Protein AF-A0A0U5CP67-F1 (afdb_monomer_lite)

Sequence (212 aa):
MTPGTTAIVFIRLSATKVTGATSSPLIYPVSGGPGGSGIDAVLSQGVDPTQIGQGQHNIVGFGPHGISRSGPVVDSWPDYPEVRAQFEQMYYPEISNAFSTLTGTQFAATEPFGKACPPTVGGSNGTAAYVRTPAVARDMLSYLQTEQAATGHYDTKLWYYRWSYGTVLGATFTRLFPGYVGRMVLDGVVDGEDYYSLGWKSNLYDADKAIN

Structure (mmCIF, N/CA/C/O backbone):
data_AF-A0A0U5CP67-F1
#
_entry.id   AF-A0A0U5CP67-F1
#
loop_
_atom_site.group_PDB
_atom_site.id
_atom_site.type_symbol
_atom_site.label_atom_id
_atom_site.label_alt_id
_atom_site.label_comp_id
_atom_site.label_asym_id
_atom_site.label_entity_id
_atom_site.label_seq_id
_atom_site.pdbx_PDB_ins_code
_atom_site.Cartn_x
_atom_site.Cartn_y
_atom_site.Cartn_z
_atom_site.occupancy
_atom_site.B_iso_or_equiv
_atom_site.auth_seq_id
_atom_site.auth_comp_id
_atom_site.auth_asym_id
_atom_site.auth_atom_id
_atom_site.pdbx_PDB_model_num
ATOM 1 N N . MET A 1 1 ? 22.128 -11.317 2.364 1.00 53.75 1 MET A N 1
ATOM 2 C CA . MET A 1 1 ? 21.558 -10.039 2.842 1.00 53.75 1 MET A CA 1
ATOM 3 C C . MET A 1 1 ? 20.946 -10.287 4.207 1.00 53.75 1 MET A C 1
ATOM 5 O O . MET A 1 1 ? 20.111 -11.177 4.313 1.00 53.75 1 MET A O 1
ATOM 9 N N . THR A 1 2 ? 21.371 -9.566 5.240 1.00 51.31 2 THR A N 1
ATOM 10 C CA . THR A 1 2 ? 20.780 -9.684 6.584 1.00 51.31 2 THR A CA 1
ATOM 11 C C . THR A 1 2 ? 19.545 -8.779 6.658 1.00 51.31 2 THR A C 1
ATOM 13 O O . THR A 1 2 ? 19.632 -7.642 6.191 1.00 51.31 2 THR A O 1
ATOM 16 N N . PRO A 1 3 ? 18.395 -9.242 7.180 1.00 63.97 3 PRO A N 1
ATOM 17 C CA . PRO A 1 3 ? 17.225 -8.386 7.363 1.00 63.97 3 PRO A CA 1
ATOM 18 C C . PRO A 1 3 ? 17.558 -7.196 8.276 1.00 63.97 3 PRO A C 1
ATOM 20 O O . PRO A 1 3 ? 18.131 -7.386 9.348 1.00 63.97 3 PRO A O 1
ATOM 23 N N . GLY A 1 4 ? 17.223 -5.982 7.838 1.00 77.06 4 GLY A N 1
ATOM 24 C CA . GLY A 1 4 ? 17.289 -4.761 8.647 1.00 77.06 4 GLY A CA 1
ATOM 25 C C . GLY A 1 4 ? 15.905 -4.341 9.147 1.00 77.06 4 GLY A C 1
ATOM 26 O O . GLY A 1 4 ? 14.903 -4.978 8.824 1.00 77.06 4 GLY A O 1
ATOM 27 N N . THR A 1 5 ? 15.839 -3.256 9.914 1.00 84.50 5 THR A N 1
ATOM 28 C CA . THR A 1 5 ? 14.577 -2.627 10.331 1.00 84.50 5 THR A CA 1
ATOM 29 C C . THR A 1 5 ? 14.287 -1.390 9.488 1.00 84.50 5 THR A C 1
ATOM 31 O O . THR A 1 5 ? 15.197 -0.741 8.970 1.00 84.50 5 THR A O 1
ATOM 34 N N . THR A 1 6 ? 13.007 -1.054 9.335 1.00 87.75 6 THR A N 1
ATOM 35 C CA . THR A 1 6 ? 12.585 0.188 8.689 1.00 87.75 6 THR A CA 1
ATOM 36 C C . THR A 1 6 ? 11.324 0.739 9.346 1.00 87.75 6 THR A C 1
ATOM 38 O O . THR A 1 6 ? 10.584 -0.007 9.985 1.00 87.75 6 THR A O 1
ATOM 41 N N . ALA A 1 7 ? 11.108 2.048 9.229 1.00 91.94 7 ALA A N 1
ATOM 42 C CA . ALA A 1 7 ? 9.958 2.730 9.809 1.00 91.94 7 ALA A CA 1
ATOM 43 C C . ALA A 1 7 ? 8.884 2.957 8.746 1.00 91.94 7 ALA A C 1
ATOM 45 O O . ALA A 1 7 ? 9.179 3.527 7.694 1.00 91.94 7 ALA A O 1
ATOM 46 N N . ILE A 1 8 ? 7.649 2.553 9.051 1.00 93.75 8 ILE A N 1
ATOM 47 C CA . ILE A 1 8 ? 6.483 2.725 8.179 1.00 93.75 8 ILE A CA 1
ATOM 48 C C . ILE A 1 8 ? 5.548 3.757 8.776 1.00 93.75 8 ILE A C 1
ATOM 50 O O . ILE A 1 8 ? 5.171 3.679 9.945 1.00 93.75 8 ILE A O 1
ATOM 54 N N . VAL A 1 9 ? 5.200 4.747 7.960 1.00 94.25 9 VAL A N 1
ATOM 55 C CA . VAL A 1 9 ? 4.435 5.910 8.387 1.00 94.25 9 VAL A CA 1
ATOM 56 C C . VAL A 1 9 ? 2.970 5.729 8.018 1.00 94.25 9 VAL A C 1
ATOM 58 O O . VAL A 1 9 ? 2.617 5.510 6.856 1.00 94.25 9 VAL A O 1
ATOM 61 N N . PHE A 1 10 ? 2.123 5.881 9.031 1.00 93.38 10 PHE A N 1
ATOM 62 C CA . PHE A 1 10 ? 0.671 5.901 8.930 1.00 93.38 10 PHE A CA 1
ATOM 63 C C . PHE A 1 10 ? 0.158 7.292 9.310 1.00 93.38 10 PHE A C 1
ATOM 65 O O . PHE A 1 10 ? 0.720 7.960 10.179 1.00 93.38 10 PHE A O 1
ATOM 72 N N . ILE A 1 11 ? -0.931 7.715 8.680 1.00 91.56 11 ILE A N 1
ATOM 73 C CA . ILE A 1 11 ? -1.731 8.869 9.078 1.00 91.56 11 ILE A CA 1
ATOM 74 C C . ILE A 1 11 ? -3.153 8.401 9.367 1.00 91.56 11 ILE A C 1
ATOM 76 O O . ILE A 1 11 ? -3.692 7.544 8.665 1.00 91.56 11 ILE A O 1
ATOM 80 N N . ARG A 1 12 ? -3.763 8.984 10.397 1.00 90.81 12 ARG A N 1
ATOM 81 C CA . ARG A 1 12 ? -5.142 8.704 10.784 1.00 90.81 12 ARG A CA 1
ATOM 82 C C . ARG A 1 12 ? -5.962 9.982 10.747 1.00 90.81 12 ARG A C 1
ATOM 84 O O . ARG A 1 12 ? -5.643 10.943 11.443 1.00 90.81 12 ARG A O 1
ATOM 91 N N . LEU A 1 13 ? -7.048 9.943 9.992 1.00 88.88 13 LEU A N 1
ATOM 92 C CA . LEU A 1 13 ? -8.132 10.907 10.056 1.00 88.88 13 LEU A CA 1
ATOM 93 C C . LEU A 1 13 ? -9.246 10.313 10.922 1.00 88.88 13 LEU A C 1
ATOM 95 O O . LEU A 1 13 ? -9.795 9.255 10.613 1.00 88.88 13 LEU A O 1
ATOM 99 N N . SER A 1 14 ? -9.531 10.965 12.046 1.00 88.31 14 SER A N 1
ATOM 100 C CA . SER A 1 14 ? -10.487 10.451 13.027 1.00 88.31 14 SER A CA 1
ATOM 101 C C . SER A 1 14 ? -11.921 10.448 12.495 1.00 88.31 14 SER A C 1
ATOM 103 O O . SER A 1 14 ? -12.327 11.349 11.759 1.00 88.31 14 SER A O 1
ATOM 105 N N . ALA A 1 15 ? -12.699 9.458 12.930 1.00 88.69 15 ALA A N 1
ATOM 106 C CA . ALA A 1 15 ? -14.140 9.399 12.710 1.00 88.69 15 ALA A CA 1
ATOM 107 C C . ALA A 1 15 ? -14.838 10.679 13.213 1.00 88.69 15 ALA A C 1
ATOM 109 O O . ALA A 1 15 ? -14.513 11.188 14.287 1.00 88.69 15 ALA A O 1
ATOM 110 N N . THR A 1 16 ? -15.846 11.165 12.482 1.00 88.19 16 THR A N 1
ATOM 111 C CA . THR A 1 16 ? -16.702 12.277 12.942 1.00 88.19 16 THR A CA 1
ATOM 112 C C . THR A 1 16 ? -17.851 11.802 13.835 1.00 88.19 16 THR A C 1
ATOM 114 O O . THR A 1 16 ? -18.459 12.603 14.544 1.00 88.19 16 THR A O 1
ATOM 117 N N . LYS A 1 17 ? -18.149 10.497 13.830 1.00 85.62 17 LYS A N 1
ATOM 118 C CA . LYS A 1 17 ? -19.162 9.834 14.656 1.00 85.62 17 LYS A CA 1
ATOM 119 C C . LYS A 1 17 ? -18.544 8.621 15.343 1.00 85.62 17 LYS A C 1
ATOM 121 O O . LYS A 1 17 ? -18.252 7.619 14.696 1.00 85.62 17 LYS A O 1
ATOM 126 N N . VAL A 1 18 ? -18.380 8.690 16.661 1.00 84.00 18 VAL A N 1
ATOM 127 C CA . VAL A 1 18 ? -17.854 7.563 17.441 1.00 84.00 18 VAL A CA 1
ATOM 128 C C . VAL A 1 18 ? -18.942 6.502 17.602 1.00 84.00 18 VAL A C 1
ATOM 130 O O . VAL A 1 18 ? -20.013 6.770 18.144 1.00 84.00 18 VAL A O 1
ATOM 133 N N . THR A 1 19 ? -18.670 5.293 17.122 1.00 79.94 19 THR A N 1
ATOM 134 C CA . THR A 1 19 ? -19.553 4.122 17.219 1.00 79.94 19 THR A CA 1
ATOM 135 C C . THR A 1 19 ? -18.729 2.881 17.569 1.00 79.94 19 THR A C 1
ATOM 137 O O . THR A 1 19 ? -17.499 2.927 17.577 1.00 79.94 19 THR A O 1
ATOM 140 N N . GLY A 1 20 ? -19.378 1.731 17.784 1.00 73.31 20 GLY A N 1
ATOM 141 C CA . GLY A 1 20 ? -18.659 0.456 17.914 1.00 73.31 20 GLY A CA 1
ATOM 142 C C . GLY A 1 20 ? -17.789 0.115 16.694 1.00 73.31 20 GLY A C 1
ATOM 143 O O . GLY A 1 20 ? -16.828 -0.630 16.821 1.00 73.31 20 GLY A O 1
ATOM 144 N N . ALA A 1 21 ? -18.072 0.696 15.523 1.00 70.25 21 ALA A N 1
ATOM 145 C CA . ALA A 1 21 ? -17.299 0.476 14.306 1.00 70.25 21 ALA A CA 1
ATOM 146 C C . ALA A 1 21 ? -16.024 1.338 14.206 1.00 70.25 21 ALA A C 1
ATOM 148 O O . ALA A 1 21 ? -15.215 1.137 13.300 1.00 70.25 21 ALA A O 1
ATOM 149 N N . THR A 1 22 ? -15.825 2.277 15.137 1.00 78.25 22 THR A N 1
ATOM 150 C CA . THR A 1 22 ? -14.632 3.134 15.216 1.00 78.25 22 THR A CA 1
ATOM 151 C C . THR A 1 22 ? -13.396 2.370 15.714 1.00 78.25 22 THR A C 1
ATOM 153 O O . THR A 1 22 ? -12.275 2.819 15.480 1.00 78.25 22 THR A O 1
ATOM 156 N N . SER A 1 23 ? -13.579 1.206 16.353 1.00 74.75 23 SER A N 1
ATOM 157 C CA . SER A 1 23 ? -12.484 0.345 16.834 1.00 74.75 23 SER A CA 1
ATOM 158 C C . SER A 1 23 ? -11.688 -0.318 15.707 1.00 74.75 23 SER A C 1
ATOM 160 O O . SER A 1 23 ? -10.514 -0.635 15.888 1.00 74.75 23 SER A O 1
ATOM 162 N N . SER A 1 24 ? -12.310 -0.525 14.540 1.00 78.44 24 SER A N 1
ATOM 163 C CA . SER A 1 24 ? -11.655 -1.114 13.373 1.00 78.44 24 SER A CA 1
ATOM 164 C C . SER A 1 24 ? -11.152 -0.025 12.423 1.00 78.44 24 SER A C 1
ATOM 166 O O . SER A 1 24 ? -11.961 0.781 11.952 1.00 78.44 24 SER A O 1
ATOM 168 N N . PRO A 1 25 ? -9.844 0.021 12.107 1.00 80.31 25 PRO A N 1
ATOM 169 C CA . PRO A 1 25 ? -9.322 1.008 11.180 1.00 80.31 25 PRO A CA 1
ATOM 170 C C . PRO A 1 25 ? -9.773 0.686 9.756 1.00 80.31 25 PRO A C 1
ATOM 172 O O . PRO A 1 25 ? -9.631 -0.447 9.280 1.00 80.31 25 PRO A O 1
ATOM 175 N N . LEU A 1 26 ? -10.280 1.706 9.065 1.00 84.81 26 LEU A N 1
ATOM 176 C CA . LEU A 1 26 ? -10.550 1.647 7.639 1.00 84.81 26 LEU A CA 1
ATOM 177 C C . LEU A 1 26 ? -9.316 2.140 6.889 1.00 84.81 26 LEU A C 1
ATOM 179 O O . LEU A 1 26 ? -9.054 3.340 6.833 1.00 84.81 26 LEU A O 1
ATOM 183 N N . ILE A 1 27 ? -8.567 1.217 6.288 1.00 80.50 27 ILE A N 1
ATOM 184 C CA . I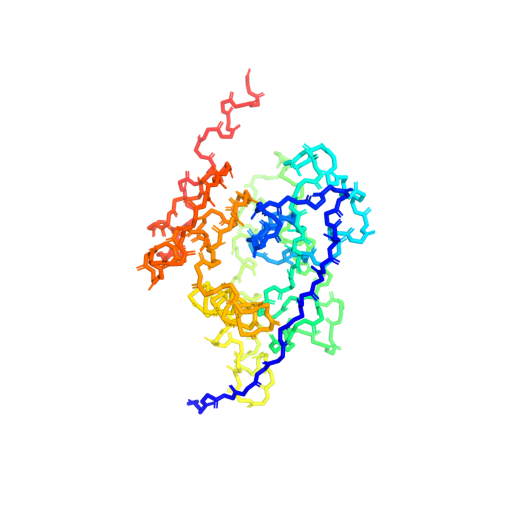LE A 1 27 ? -7.475 1.585 5.388 1.00 80.50 27 ILE A CA 1
ATOM 185 C C . ILE A 1 27 ? -8.073 2.068 4.067 1.00 80.50 27 ILE A C 1
ATOM 187 O O . ILE A 1 27 ? -8.569 1.280 3.257 1.00 80.50 27 ILE A O 1
ATOM 191 N N . TYR A 1 28 ? -8.014 3.383 3.892 1.00 77.00 28 TYR A N 1
ATOM 192 C CA . TYR A 1 28 ? -8.565 4.177 2.801 1.00 77.00 28 TYR A CA 1
ATOM 193 C C . TYR A 1 28 ? -7.977 5.598 2.931 1.00 77.00 28 TYR A C 1
ATOM 195 O O . TYR A 1 28 ? -7.729 6.019 4.058 1.00 77.00 28 TYR A O 1
ATOM 203 N N . PRO A 1 29 ? -7.781 6.388 1.866 1.00 61.69 29 PRO A N 1
ATOM 204 C CA . PRO A 1 29 ? -7.631 6.046 0.456 1.00 61.69 29 PRO A CA 1
ATOM 205 C C . PRO A 1 29 ? -6.149 6.010 0.054 1.00 61.69 29 PRO A C 1
ATOM 207 O O . PRO A 1 29 ? -5.293 6.544 0.757 1.00 61.69 29 PRO A O 1
ATOM 210 N N . VAL A 1 30 ? -5.840 5.459 -1.127 1.00 64.75 30 VAL A N 1
ATOM 211 C CA . VAL A 1 30 ? -4.801 6.082 -1.960 1.00 64.75 30 VAL A CA 1
ATOM 212 C C . VAL A 1 30 ? -4.814 5.653 -3.415 1.00 64.75 30 VAL A C 1
ATOM 214 O O . VAL A 1 30 ? -5.173 4.512 -3.708 1.00 64.75 30 VAL A O 1
ATOM 217 N N . SER A 1 31 ? -4.332 6.576 -4.259 1.00 57.91 31 SER A N 1
ATOM 218 C CA . SER A 1 31 ? -3.894 6.417 -5.642 1.00 57.91 31 SER A CA 1
ATOM 219 C C . SER A 1 31 ? -3.303 5.038 -5.917 1.00 57.91 31 SER A C 1
ATOM 221 O O . SER A 1 31 ? -2.474 4.513 -5.173 1.00 57.91 31 SER A O 1
ATOM 223 N N . GLY A 1 32 ? -3.754 4.445 -7.019 1.00 62.53 32 GLY A N 1
ATOM 224 C CA . GLY A 1 32 ? -3.176 3.225 -7.564 1.00 62.53 32 GLY A CA 1
ATOM 225 C C . GLY A 1 32 ? -1.664 3.349 -7.794 1.00 62.53 32 GLY A C 1
ATOM 226 O O . GLY A 1 32 ? -1.025 4.363 -7.517 1.00 62.53 32 GLY A O 1
ATOM 227 N N . GLY A 1 33 ? -1.066 2.268 -8.267 1.00 75.75 33 GLY A N 1
ATOM 228 C CA . GLY A 1 33 ? 0.380 2.109 -8.281 1.00 75.75 33 GLY A CA 1
ATOM 229 C C . GLY A 1 33 ? 0.757 0.672 -8.634 1.00 75.75 33 GLY A C 1
ATOM 230 O O . GLY A 1 33 ? 0.028 0.058 -9.411 1.00 75.75 33 GLY A O 1
ATOM 231 N N . PRO A 1 34 ? 1.828 0.086 -8.062 1.00 81.94 34 PRO A N 1
ATOM 232 C CA . PRO A 1 34 ? 2.551 0.487 -6.845 1.00 81.94 34 PRO A CA 1
ATOM 233 C C . PRO A 1 34 ? 3.227 1.862 -6.954 1.00 81.94 34 PRO A C 1
ATOM 235 O O . PRO A 1 34 ? 3.512 2.320 -8.051 1.00 81.94 34 PRO A O 1
ATOM 238 N N . GLY A 1 35 ? 3.432 2.543 -5.819 1.00 85.12 35 GLY A N 1
ATOM 239 C CA . GLY A 1 35 ? 4.047 3.883 -5.786 1.00 85.12 35 GLY A CA 1
ATOM 240 C C . GLY A 1 35 ? 3.212 4.984 -5.122 1.00 85.12 35 GLY A C 1
ATOM 241 O O . GLY A 1 35 ? 3.759 5.997 -4.701 1.00 85.12 35 GLY A O 1
ATOM 242 N N . GLY A 1 36 ? 1.895 4.787 -4.995 1.00 86.56 36 GLY A N 1
ATOM 243 C CA . GLY A 1 36 ? 0.981 5.767 -4.399 1.00 86.56 36 GLY A CA 1
ATOM 244 C C . GLY A 1 36 ? 1.128 5.919 -2.876 1.00 86.56 36 GLY A C 1
ATOM 245 O O . GLY A 1 36 ? 1.275 4.935 -2.147 1.00 86.56 36 GLY A O 1
ATOM 246 N N . SER A 1 37 ? 1.050 7.161 -2.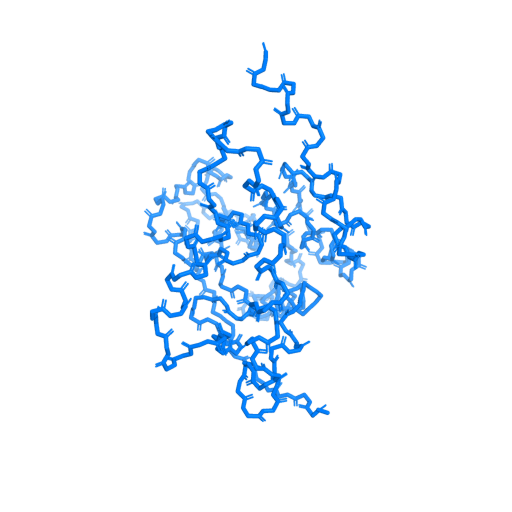388 1.00 89.25 37 SER A N 1
ATOM 247 C CA . SER A 1 37 ? 1.262 7.544 -0.982 1.00 89.25 37 SER A CA 1
ATOM 248 C C . SER A 1 37 ? -0.043 7.775 -0.216 1.00 89.25 37 SER A C 1
ATOM 250 O O . SER A 1 37 ? -0.658 8.835 -0.354 1.00 89.25 37 SER A O 1
ATOM 252 N N . GLY A 1 38 ? -0.468 6.800 0.605 1.00 88.50 38 GLY A N 1
ATOM 253 C CA . GLY A 1 38 ? -1.676 6.875 1.457 1.00 88.50 38 GLY A CA 1
ATOM 254 C C . GLY A 1 38 ? -1.770 8.140 2.282 1.00 88.50 38 GLY A C 1
ATOM 255 O O . GLY A 1 38 ? -2.846 8.696 2.480 1.00 88.50 38 GLY A O 1
ATOM 256 N N . ILE A 1 39 ? -0.612 8.612 2.719 1.00 89.69 39 ILE A N 1
ATOM 257 C CA . ILE A 1 39 ? -0.489 9.825 3.507 1.00 89.69 39 ILE A CA 1
ATOM 258 C C . ILE A 1 39 ? -0.911 11.036 2.682 1.00 89.69 39 ILE A C 1
ATOM 260 O O . ILE A 1 39 ? -1.734 11.832 3.129 1.00 89.69 39 ILE A O 1
ATOM 264 N N . ASP A 1 40 ? -0.382 11.160 1.466 1.00 87.88 40 ASP A N 1
ATOM 265 C CA . ASP A 1 40 ? -0.635 12.337 0.646 1.00 87.88 40 ASP A CA 1
ATOM 266 C C . ASP A 1 40 ? -2.073 12.343 0.114 1.00 87.88 40 ASP A C 1
ATOM 268 O O . ASP A 1 40 ? -2.645 13.423 0.001 1.00 87.88 40 ASP A O 1
ATOM 272 N N . ALA A 1 41 ? -2.721 11.189 -0.108 1.00 83.62 41 ALA A N 1
ATOM 273 C CA . ALA A 1 41 ? -4.158 11.187 -0.415 1.00 83.62 41 ALA A CA 1
ATOM 274 C C . ALA A 1 41 ? -5.006 11.696 0.752 1.00 83.62 41 ALA A C 1
ATOM 276 O O . ALA A 1 41 ? -5.877 12.534 0.537 1.00 83.62 41 ALA A O 1
ATOM 277 N N . VAL A 1 42 ? -4.731 11.257 1.985 1.00 86.12 42 VAL A N 1
ATOM 278 C CA . VAL A 1 42 ? -5.445 11.771 3.167 1.00 86.12 42 VAL A CA 1
ATOM 279 C C . VAL A 1 42 ? -5.237 13.279 3.329 1.00 86.12 42 VAL A C 1
ATOM 281 O O . VAL A 1 42 ? -6.192 13.991 3.625 1.00 86.12 42 VAL A O 1
ATOM 284 N N . LEU A 1 43 ? -4.017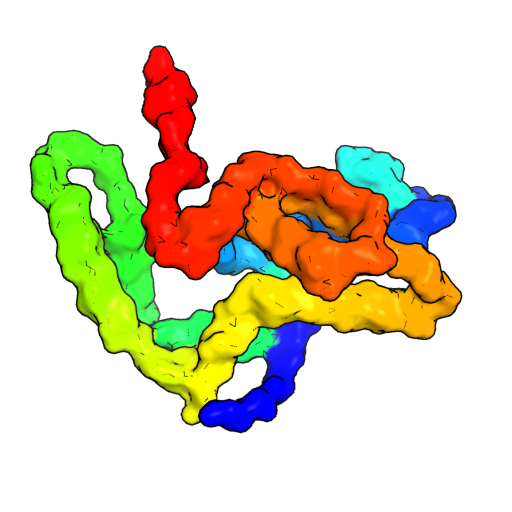 13.777 3.105 1.00 86.62 43 LEU A N 1
ATOM 285 C CA . LEU A 1 43 ? -3.685 15.194 3.285 1.00 86.62 43 LEU A CA 1
ATOM 286 C C . LEU A 1 43 ? -4.189 16.105 2.157 1.00 86.62 43 LEU A C 1
ATOM 288 O O . LEU A 1 43 ? -4.615 17.223 2.433 1.00 86.62 43 LEU A O 1
ATOM 292 N N . SER A 1 44 ? -4.093 15.670 0.897 1.00 79.44 44 SER A N 1
ATOM 293 C CA . SER A 1 44 ? -4.272 16.543 -0.277 1.00 79.44 44 SER A CA 1
ATOM 294 C C . SER A 1 44 ? -5.554 16.297 -1.067 1.00 79.44 44 SER A C 1
ATOM 296 O O . SER A 1 44 ? -6.052 17.225 -1.696 1.00 79.44 44 SER A O 1
ATOM 298 N N . GLN A 1 45 ? -6.119 15.084 -1.034 1.00 65.69 45 GLN A N 1
ATOM 299 C CA . GLN A 1 45 ? -7.297 14.737 -1.844 1.00 65.69 45 GLN A CA 1
ATOM 300 C C . GLN A 1 45 ? -8.625 15.006 -1.123 1.00 65.69 45 GLN A C 1
ATOM 302 O O . GLN A 1 45 ? -9.679 14.663 -1.646 1.00 65.69 45 GLN A O 1
ATOM 307 N N . GLY A 1 46 ? -8.589 15.635 0.059 1.00 64.69 46 GLY A N 1
ATOM 308 C CA . GLY A 1 46 ? -9.796 16.084 0.758 1.00 64.69 46 GLY A CA 1
ATOM 309 C C . GLY A 1 46 ? -10.721 14.932 1.137 1.00 64.69 46 GLY A C 1
ATOM 310 O O . GLY A 1 46 ? -11.918 14.980 0.867 1.00 64.69 46 GLY A O 1
ATOM 311 N N . VAL A 1 47 ? -10.161 13.875 1.729 1.00 73.12 47 VAL A N 1
ATOM 312 C CA . VAL A 1 47 ? -10.935 12.703 2.146 1.00 73.12 47 VAL A CA 1
ATOM 313 C C . VAL A 1 47 ? -11.997 13.128 3.148 1.00 73.12 47 VAL A C 1
ATOM 315 O O . VAL A 1 47 ? -11.662 13.560 4.247 1.00 73.12 47 VAL A O 1
ATOM 318 N N . ASP A 1 48 ? -13.265 12.981 2.775 1.00 73.62 48 ASP A N 1
ATOM 319 C CA . ASP A 1 48 ? -14.398 13.269 3.647 1.00 73.62 48 ASP A CA 1
ATOM 320 C C . ASP A 1 48 ? -14.881 11.974 4.321 1.00 73.62 48 ASP A C 1
ATOM 322 O O . ASP A 1 48 ? -15.526 11.140 3.672 1.00 73.62 48 ASP A O 1
ATOM 326 N N . PRO A 1 49 ? -14.631 11.783 5.632 1.00 73.44 49 PRO A N 1
ATOM 327 C CA . PRO A 1 49 ? -15.113 10.609 6.345 1.00 73.44 49 PRO A CA 1
ATOM 328 C C . PRO A 1 49 ? -16.629 10.454 6.283 1.00 73.44 49 PRO A C 1
ATOM 330 O O . PRO A 1 49 ? -17.130 9.346 6.411 1.00 73.44 49 PRO A O 1
ATOM 333 N N . THR A 1 50 ? -17.397 11.526 6.083 1.00 73.19 50 THR A N 1
ATOM 334 C CA . THR A 1 50 ? -18.858 11.435 5.989 1.00 73.19 50 THR A CA 1
ATOM 335 C C . THR A 1 50 ? -19.323 10.777 4.691 1.00 73.19 50 THR A C 1
ATOM 337 O O . THR A 1 50 ? -20.333 10.074 4.704 1.00 73.19 50 THR A O 1
ATOM 340 N N . GLN A 1 51 ? -18.558 10.911 3.604 1.00 78.62 51 GLN A N 1
ATOM 341 C CA . GLN A 1 51 ? -18.812 10.207 2.345 1.00 78.62 51 GLN A CA 1
ATOM 342 C C . GLN A 1 51 ? -18.336 8.752 2.400 1.00 78.62 51 GLN A C 1
ATOM 344 O O . GLN A 1 51 ? -18.913 7.880 1.751 1.00 78.62 51 GLN A O 1
ATOM 349 N N . ILE A 1 52 ? -17.318 8.465 3.215 1.00 75.81 52 ILE A N 1
ATOM 350 C CA . ILE A 1 52 ? -16.718 7.134 3.332 1.00 75.81 52 ILE A CA 1
ATOM 351 C C . ILE A 1 52 ? -17.065 6.502 4.674 1.00 75.81 52 ILE A C 1
ATOM 353 O O . ILE A 1 52 ? -16.473 6.780 5.712 1.00 75.81 52 ILE A O 1
ATOM 357 N N . GLY A 1 53 ? -18.045 5.600 4.649 1.00 77.56 53 GLY A N 1
ATOM 358 C CA . GLY A 1 53 ? -18.495 4.924 5.864 1.00 77.56 53 GLY A CA 1
ATOM 359 C C . GLY A 1 53 ? -19.178 5.870 6.861 1.00 77.56 53 GLY A C 1
ATOM 360 O O . GLY A 1 53 ? -19.144 5.647 8.069 1.00 77.56 53 GLY A O 1
ATOM 361 N N . GLN A 1 54 ? -19.827 6.924 6.345 1.00 84.31 54 GLN A N 1
ATOM 362 C CA . GLN A 1 54 ? -20.783 7.778 7.066 1.00 84.31 54 GLN A CA 1
ATOM 363 C C . GLN A 1 54 ? -20.220 8.495 8.305 1.00 84.31 54 GLN A C 1
ATOM 365 O O . GLN A 1 54 ? -20.973 8.888 9.205 1.00 84.31 54 GLN A O 1
ATOM 370 N N . GLY A 1 55 ? -18.901 8.66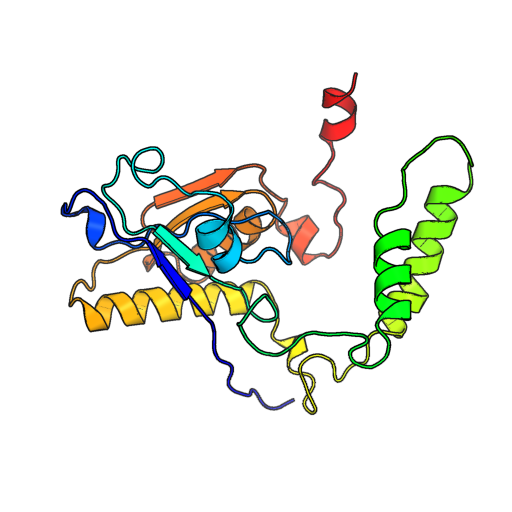7 8.359 1.00 85.56 55 GLY A N 1
ATOM 371 C CA . GLY A 1 55 ? -18.167 9.289 9.453 1.00 85.56 55 GLY A CA 1
ATOM 372 C C . GLY A 1 55 ? -17.901 8.357 10.629 1.00 85.56 55 GLY A C 1
ATOM 373 O O . GLY A 1 55 ? -17.444 8.834 11.660 1.00 85.56 55 GLY A O 1
ATOM 374 N N . GLN A 1 56 ? -18.197 7.059 10.513 1.00 87.44 56 GLN A N 1
ATOM 375 C CA . GLN A 1 56 ? -18.157 6.113 11.636 1.00 87.44 56 GLN A CA 1
ATOM 376 C C . GLN A 1 56 ? -16.785 5.464 11.864 1.00 87.44 56 GLN A C 1
ATOM 378 O O . GLN A 1 56 ? -16.561 4.848 12.910 1.00 87.44 56 GLN A O 1
ATOM 383 N N . HIS A 1 57 ? -15.867 5.599 10.905 1.00 86.00 57 HIS A N 1
ATOM 384 C CA . HIS A 1 57 ? -14.572 4.923 10.919 1.00 86.00 57 HIS A CA 1
ATOM 385 C C . HIS A 1 57 ? -13.419 5.910 10.957 1.00 86.00 57 HIS A C 1
ATOM 387 O O . HIS A 1 57 ? -13.464 6.967 10.329 1.00 86.00 57 HIS A O 1
ATOM 393 N N . ASN A 1 58 ? -12.361 5.513 11.659 1.00 88.12 58 ASN A N 1
ATOM 394 C CA . ASN A 1 58 ? -11.064 6.140 11.488 1.00 88.12 58 ASN A CA 1
ATOM 395 C C . ASN A 1 58 ? -10.527 5.749 10.112 1.00 88.12 58 ASN A C 1
ATOM 397 O O . ASN A 1 58 ? -10.418 4.561 9.799 1.00 88.12 58 ASN A O 1
ATOM 401 N N . ILE A 1 59 ? -10.198 6.750 9.308 1.00 89.75 59 ILE A N 1
ATOM 402 C CA . ILE A 1 59 ? -9.620 6.586 7.981 1.00 89.75 59 ILE A CA 1
ATOM 403 C C . ILE A 1 59 ? -8.103 6.574 8.128 1.00 89.75 59 ILE A C 1
ATOM 405 O O . ILE A 1 59 ? -7.520 7.485 8.716 1.00 89.75 59 ILE A O 1
ATOM 409 N N . VAL A 1 60 ? -7.467 5.532 7.607 1.00 91.75 60 VAL A N 1
ATOM 410 C CA . VAL A 1 60 ? -6.031 5.299 7.746 1.00 91.75 60 VAL A CA 1
ATOM 411 C C . VAL A 1 60 ? -5.372 5.258 6.373 1.00 91.75 60 VAL A C 1
ATOM 413 O O . VAL A 1 60 ? -5.603 4.346 5.576 1.00 91.75 60 VAL A O 1
ATOM 416 N N . GLY A 1 61 ? -4.498 6.230 6.127 1.00 90.88 61 GLY A N 1
ATOM 417 C CA . GLY A 1 61 ? -3.583 6.250 4.991 1.00 90.88 61 GLY A CA 1
ATOM 418 C C . GLY A 1 61 ? -2.180 5.851 5.438 1.00 90.88 61 GLY A C 1
ATOM 419 O O . GLY A 1 61 ? -1.783 6.120 6.567 1.00 90.88 61 GLY A O 1
ATOM 420 N N . PHE A 1 62 ? -1.395 5.221 4.569 1.00 92.50 62 PHE A N 1
ATOM 421 C CA . PHE A 1 62 ? 0.008 4.924 4.867 1.00 92.50 62 PHE A CA 1
ATOM 422 C C . PHE A 1 62 ? 0.867 4.921 3.609 1.00 92.50 62 PHE A C 1
ATOM 424 O O . PHE A 1 62 ? 0.365 4.675 2.510 1.00 92.50 62 PHE A O 1
ATOM 431 N N . GLY A 1 63 ? 2.156 5.209 3.764 1.00 92.06 63 GLY A N 1
ATOM 432 C CA . GLY A 1 63 ? 3.142 4.977 2.712 1.00 92.06 63 GLY A CA 1
ATOM 433 C C . GLY A 1 63 ? 3.618 3.528 2.790 1.00 92.06 63 GLY A C 1
ATOM 434 O O . GLY A 1 63 ? 4.190 3.168 3.820 1.00 92.06 63 GLY A O 1
ATOM 435 N N . PRO A 1 64 ? 3.395 2.672 1.776 1.00 91.81 64 PRO A N 1
ATOM 436 C CA . PRO A 1 64 ? 4.034 1.358 1.732 1.00 91.81 64 PRO A CA 1
ATOM 437 C C . PRO A 1 64 ? 5.561 1.456 1.853 1.00 91.81 64 PRO A C 1
ATOM 439 O O . PRO A 1 64 ? 6.131 2.526 1.647 1.00 91.81 64 PRO A O 1
ATOM 442 N N . HIS A 1 65 ? 6.227 0.333 2.139 1.00 91.00 65 HIS A N 1
ATOM 443 C CA . HIS A 1 65 ? 7.690 0.228 2.056 1.00 91.00 65 HIS A CA 1
ATOM 444 C C . HIS A 1 65 ? 8.224 0.941 0.802 1.00 91.00 65 HIS A C 1
ATOM 446 O O . HIS A 1 65 ? 7.724 0.691 -0.294 1.00 91.00 65 HIS A O 1
ATOM 452 N N . GLY A 1 66 ? 9.217 1.819 0.952 1.00 89.50 66 GLY A N 1
ATOM 453 C CA . GLY A 1 66 ? 9.791 2.555 -0.181 1.00 89.50 66 GLY A CA 1
ATOM 454 C C . GLY A 1 66 ? 9.046 3.807 -0.629 1.00 89.50 66 GLY A C 1
ATOM 455 O O . GLY A 1 66 ? 9.551 4.509 -1.500 1.00 89.50 66 GLY A O 1
ATOM 456 N N . ILE A 1 67 ? 7.867 4.095 -0.072 1.00 90.88 67 ILE A N 1
ATOM 457 C CA . ILE A 1 67 ? 6.969 5.137 -0.573 1.00 90.88 67 ILE A CA 1
ATOM 458 C C . ILE A 1 67 ? 6.743 6.234 0.465 1.00 90.88 67 ILE A C 1
ATOM 460 O O . ILE A 1 67 ? 6.479 5.977 1.641 1.00 90.88 67 ILE A O 1
ATOM 464 N N . SER A 1 68 ? 6.719 7.482 -0.009 1.00 88.25 68 SER A N 1
ATOM 465 C CA . SER A 1 68 ? 6.491 8.670 0.816 1.00 88.25 68 SER A CA 1
ATOM 466 C C . SER A 1 68 ? 7.536 8.780 1.931 1.00 88.25 68 SER A C 1
ATOM 468 O O . SER A 1 68 ? 8.734 8.757 1.677 1.00 88.25 68 SER A O 1
ATOM 470 N N . ARG A 1 69 ? 7.076 8.927 3.173 1.00 90.38 69 ARG A N 1
ATOM 471 C CA . ARG A 1 69 ? 7.895 9.090 4.375 1.00 90.38 69 ARG A CA 1
ATOM 472 C C . ARG A 1 69 ? 8.278 7.746 5.010 1.00 90.38 69 ARG A C 1
ATOM 474 O O . ARG A 1 69 ? 8.892 7.743 6.072 1.00 90.38 69 ARG A O 1
ATOM 481 N N . SER A 1 70 ? 7.900 6.625 4.393 1.00 92.00 70 SER A N 1
ATOM 482 C CA . SER A 1 70 ? 8.236 5.280 4.856 1.00 92.00 70 SER A CA 1
ATOM 483 C C . SER A 1 70 ? 9.568 4.822 4.284 1.00 92.00 70 SER A C 1
ATOM 485 O O . SER A 1 70 ? 9.882 5.064 3.119 1.00 92.00 70 SER A O 1
ATOM 487 N N . GLY A 1 71 ? 10.346 4.120 5.099 1.00 90.62 71 GLY A N 1
ATOM 488 C CA . GLY A 1 71 ? 11.570 3.491 4.635 1.00 90.62 71 GLY A CA 1
ATOM 489 C C . GLY A 1 71 ? 11.330 2.122 3.972 1.00 90.62 71 GLY A C 1
ATOM 490 O O . GLY A 1 71 ? 10.199 1.630 3.913 1.00 90.62 71 GLY A O 1
ATOM 491 N N . PRO A 1 72 ? 12.402 1.486 3.472 1.00 88.62 72 PRO A N 1
ATOM 492 C CA . PRO A 1 72 ? 13.697 2.110 3.187 1.00 88.62 72 PRO A CA 1
ATOM 493 C C . PRO A 1 72 ? 13.575 3.123 2.040 1.00 88.62 72 PRO A C 1
ATOM 495 O O . PRO A 1 72 ? 12.634 3.043 1.269 1.00 88.62 72 PRO A O 1
ATOM 498 N N . VAL A 1 73 ? 14.513 4.060 1.887 1.00 84.94 73 VAL A N 1
ATOM 499 C CA . VAL A 1 73 ? 14.485 4.976 0.730 1.00 84.94 73 VAL A CA 1
ATOM 500 C C . VAL A 1 73 ? 14.795 4.194 -0.546 1.00 84.94 73 VAL A C 1
ATOM 502 O O . VAL A 1 73 ? 15.894 3.661 -0.694 1.00 84.94 73 VAL A O 1
ATOM 505 N N . VAL A 1 74 ? 13.830 4.122 -1.463 1.00 85.81 74 VAL A N 1
ATOM 506 C CA . VAL A 1 74 ? 13.979 3.479 -2.774 1.00 85.81 74 VAL A CA 1
ATOM 507 C C . VAL A 1 74 ? 14.121 4.570 -3.826 1.00 85.81 74 VAL A C 1
ATOM 509 O O . VAL A 1 74 ? 13.132 5.100 -4.319 1.00 85.81 74 VAL A O 1
ATOM 512 N N . ASP A 1 75 ? 15.364 4.900 -4.156 1.00 82.38 75 ASP A N 1
ATOM 513 C CA . ASP A 1 75 ? 15.700 5.760 -5.286 1.00 82.38 75 ASP A CA 1
ATOM 514 C C . ASP A 1 75 ? 16.790 5.078 -6.113 1.00 82.38 75 ASP A C 1
ATOM 516 O O . ASP A 1 75 ? 17.817 4.665 -5.571 1.00 82.38 75 ASP A O 1
ATOM 520 N N . SER A 1 76 ? 16.532 4.920 -7.410 1.00 83.12 76 SER A N 1
ATOM 521 C CA . SER A 1 76 ? 17.469 4.295 -8.349 1.00 83.12 76 SER A CA 1
ATOM 522 C C . SER A 1 76 ? 18.593 5.242 -8.752 1.00 83.12 76 SER A C 1
ATOM 524 O O . SER A 1 76 ? 19.680 4.782 -9.095 1.00 83.12 76 SER A O 1
ATOM 526 N N . TRP A 1 77 ? 18.342 6.551 -8.686 1.00 83.88 77 TRP A N 1
ATOM 527 C CA . TRP A 1 77 ? 19.233 7.601 -9.170 1.00 83.88 77 TRP A CA 1
ATOM 528 C C . TRP A 1 77 ? 19.221 8.816 -8.228 1.00 83.88 77 TRP A C 1
ATOM 530 O O . TRP A 1 77 ? 18.924 9.925 -8.673 1.00 83.88 77 TRP A O 1
ATOM 540 N N . PRO A 1 78 ? 19.565 8.641 -6.936 1.00 80.69 78 PRO A N 1
ATOM 541 C CA . PRO A 1 78 ? 19.479 9.722 -5.949 1.00 80.69 78 PRO A CA 1
ATOM 542 C C . PRO A 1 78 ? 20.358 10.930 -6.304 1.00 80.69 78 PRO A C 1
ATOM 544 O O . PRO A 1 78 ? 19.996 12.063 -5.999 1.00 80.69 78 PRO A O 1
ATOM 547 N N . ASP A 1 79 ? 21.483 10.689 -6.984 1.00 84.38 79 ASP A N 1
ATOM 548 C CA . ASP A 1 79 ? 22.444 11.723 -7.380 1.00 84.38 79 ASP A CA 1
ATOM 549 C C . ASP A 1 79 ? 22.238 12.233 -8.821 1.00 84.38 79 ASP A C 1
ATOM 551 O O . ASP A 1 79 ? 22.949 13.140 -9.248 1.00 84.38 79 ASP A O 1
ATOM 555 N N . TYR A 1 80 ? 21.284 11.665 -9.575 1.00 85.75 80 TYR A N 1
ATOM 556 C CA . TYR A 1 80 ? 21.068 11.955 -11.003 1.00 85.75 80 TYR A CA 1
ATOM 557 C C . TYR A 1 80 ? 19.582 12.227 -11.312 1.00 85.75 80 TYR A C 1
ATOM 559 O O . TYR A 1 80 ? 18.918 11.432 -11.994 1.00 85.75 80 TYR A O 1
ATOM 567 N N . PRO A 1 81 ? 19.013 13.340 -10.813 1.00 86.25 81 PRO A N 1
ATOM 568 C CA . PRO A 1 81 ? 17.600 13.674 -11.011 1.00 86.25 81 PRO A CA 1
ATOM 569 C C . PRO A 1 81 ? 17.206 13.818 -12.491 1.00 86.25 81 PRO A C 1
ATOM 571 O O . PRO A 1 81 ? 16.064 13.544 -12.858 1.00 86.25 81 PRO A O 1
ATOM 574 N N . GLU A 1 82 ? 18.134 14.200 -13.366 1.00 87.19 82 GLU A N 1
ATOM 575 C CA . GLU A 1 82 ? 17.924 14.277 -14.812 1.00 87.19 82 GLU A CA 1
ATOM 576 C C . GLU A 1 82 ? 17.690 12.904 -15.454 1.00 87.19 82 GLU A C 1
ATOM 578 O O . GLU A 1 82 ? 16.844 12.784 -16.341 1.00 87.19 82 GLU A O 1
ATOM 583 N N . VAL A 1 83 ? 18.367 11.854 -14.974 1.00 83.19 83 VAL A N 1
ATOM 584 C CA . VAL A 1 83 ? 18.163 10.474 -15.447 1.00 83.19 83 VAL A CA 1
ATOM 585 C C . VAL A 1 83 ? 16.779 9.987 -15.037 1.00 83.19 83 VAL A C 1
ATOM 587 O O . VAL A 1 83 ? 16.064 9.387 -15.841 1.00 83.19 83 VAL A O 1
ATOM 590 N N . ARG A 1 84 ? 16.355 10.314 -13.812 1.00 82.12 84 ARG A N 1
ATOM 591 C CA . ARG A 1 84 ? 14.995 10.040 -13.345 1.00 82.12 84 ARG A CA 1
ATOM 592 C C . ARG A 1 84 ? 13.944 10.744 -14.207 1.00 82.12 84 ARG A C 1
ATOM 594 O O . ARG A 1 84 ? 12.976 10.106 -14.607 1.00 82.12 84 ARG A O 1
ATOM 601 N N . ALA A 1 85 ? 14.131 12.024 -14.523 1.00 83.38 85 ALA A N 1
ATOM 602 C CA . ALA A 1 85 ? 13.189 12.766 -15.362 1.00 83.38 85 ALA A CA 1
ATOM 603 C C . ALA A 1 85 ? 13.083 12.170 -16.778 1.00 83.38 85 ALA A C 1
ATOM 605 O O . ALA A 1 85 ? 11.984 12.039 -17.316 1.00 83.38 85 ALA A O 1
ATOM 606 N N . GLN A 1 86 ? 14.209 11.755 -17.367 1.00 81.62 86 GLN A N 1
ATOM 607 C CA . GLN A 1 86 ? 14.222 11.056 -18.656 1.00 81.62 86 GLN A CA 1
ATOM 608 C C . GLN A 1 86 ? 13.503 9.703 -18.588 1.00 81.62 86 GLN A C 1
ATOM 610 O O . GLN A 1 86 ? 12.731 9.376 -19.490 1.00 81.62 86 GLN A O 1
ATOM 615 N N . PHE A 1 87 ? 13.716 8.933 -17.515 1.00 80.12 87 PHE A N 1
ATOM 616 C CA . PHE A 1 87 ? 12.984 7.690 -17.277 1.00 80.12 87 PHE A CA 1
ATOM 617 C C . PHE A 1 87 ? 11.474 7.934 -17.208 1.00 80.12 87 PHE A C 1
ATOM 619 O O . PHE A 1 87 ? 10.719 7.259 -17.900 1.00 80.12 87 PHE A O 1
ATOM 626 N N . GLU A 1 88 ? 11.027 8.918 -16.424 1.00 78.50 88 GLU A N 1
ATOM 627 C CA . GLU A 1 88 ? 9.604 9.239 -16.267 1.00 78.50 88 GLU A CA 1
ATOM 628 C C . GLU A 1 88 ? 8.954 9.638 -17.606 1.00 78.50 88 GLU A C 1
ATOM 630 O O . GLU A 1 88 ? 7.856 9.170 -17.912 1.00 78.50 88 GLU A O 1
ATOM 635 N N . GLN A 1 89 ? 9.653 10.408 -18.448 1.00 77.06 89 GLN A N 1
ATOM 636 C CA . GLN A 1 89 ? 9.187 10.765 -19.797 1.00 77.06 89 GLN A CA 1
ATOM 637 C C . GLN A 1 89 ? 9.086 9.561 -20.743 1.00 77.06 89 GLN A C 1
ATOM 639 O O . GLN A 1 89 ? 8.174 9.491 -21.564 1.00 77.06 89 GLN A O 1
ATOM 644 N N . MET A 1 90 ? 10.025 8.618 -20.655 1.00 73.19 90 MET A N 1
ATOM 645 C CA . MET A 1 90 ? 10.090 7.470 -21.562 1.00 73.19 90 MET A CA 1
ATOM 646 C C . MET A 1 90 ? 9.216 6.293 -21.106 1.00 73.19 90 MET A C 1
ATOM 648 O O . MET A 1 90 ? 8.795 5.486 -21.933 1.00 73.19 90 MET A O 1
ATOM 652 N N . TYR A 1 91 ? 8.929 6.188 -19.806 1.00 68.00 91 TYR A N 1
ATOM 653 C CA . TYR A 1 91 ? 8.058 5.159 -19.239 1.00 68.00 91 TYR A CA 1
ATOM 654 C C . TYR A 1 91 ? 6.572 5.452 -19.500 1.00 68.00 91 TYR A C 1
ATOM 656 O O . TYR A 1 91 ? 5.812 4.523 -19.767 1.00 68.00 91 TYR A O 1
ATOM 664 N N . TYR A 1 92 ? 6.178 6.730 -19.511 1.00 66.06 92 TYR A N 1
ATOM 665 C CA . TYR A 1 92 ? 4.828 7.188 -19.863 1.00 66.06 92 TYR A CA 1
ATOM 666 C C . TYR A 1 92 ? 4.838 8.040 -21.144 1.00 66.06 92 TYR A C 1
ATOM 668 O O . TYR A 1 92 ? 4.513 9.229 -21.087 1.00 66.06 92 TYR A O 1
ATOM 676 N N . PRO A 1 93 ? 5.225 7.482 -22.305 1.00 64.75 93 PRO A N 1
ATOM 677 C CA . PRO A 1 93 ? 5.193 8.248 -23.537 1.00 64.75 93 PRO A CA 1
ATOM 678 C C . PRO A 1 93 ? 3.740 8.553 -23.911 1.00 64.75 93 PRO A C 1
ATOM 680 O O . PRO A 1 93 ? 2.830 7.774 -23.613 1.00 64.75 93 PRO A O 1
ATOM 683 N N . GLU A 1 94 ? 3.517 9.649 -24.635 1.00 64.88 94 GLU A N 1
ATOM 684 C CA . GLU A 1 94 ? 2.267 9.798 -25.376 1.00 64.88 94 GLU A CA 1
ATOM 685 C C . GLU A 1 94 ? 2.154 8.638 -26.371 1.00 64.88 94 GLU A C 1
ATOM 687 O O . GLU A 1 94 ? 2.914 8.540 -27.341 1.00 64.88 94 GLU A O 1
ATOM 692 N N . ILE A 1 95 ? 1.205 7.734 -26.121 1.00 62.22 95 ILE A N 1
ATOM 693 C CA . ILE A 1 95 ? 0.876 6.670 -27.063 1.00 62.22 95 ILE A CA 1
ATOM 694 C C . ILE A 1 95 ? 0.116 7.327 -28.213 1.00 62.22 95 ILE A C 1
ATOM 696 O O . ILE A 1 95 ? -1.079 7.593 -28.126 1.00 62.22 95 ILE A O 1
ATOM 700 N N . SER A 1 96 ? 0.834 7.611 -29.295 1.00 64.88 96 SER A N 1
ATOM 701 C CA . SER A 1 96 ? 0.263 8.086 -30.550 1.00 64.88 96 SER A CA 1
ATOM 702 C C . SER A 1 96 ? 0.622 7.129 -31.680 1.00 64.88 96 SER A C 1
ATOM 704 O O . SER A 1 96 ? 1.638 6.437 -31.647 1.00 64.88 96 SER A O 1
ATOM 706 N N . ASN A 1 97 ? -0.193 7.113 -32.730 1.00 64.38 97 ASN A N 1
ATOM 707 C CA . ASN A 1 97 ? 0.143 6.426 -33.977 1.00 64.38 97 ASN A CA 1
ATOM 708 C C . ASN A 1 97 ? 1.141 7.224 -34.838 1.00 64.38 97 ASN A C 1
ATOM 710 O O . ASN A 1 97 ? 1.369 6.861 -35.991 1.00 64.38 97 ASN A O 1
ATOM 714 N N . ALA A 1 98 ? 1.724 8.305 -34.299 1.00 66.62 98 ALA A N 1
ATOM 715 C CA . ALA A 1 98 ? 2.609 9.196 -35.037 1.00 66.62 98 ALA A CA 1
ATOM 716 C C . ALA A 1 98 ? 3.848 8.463 -35.569 1.00 66.62 98 ALA A C 1
ATOM 718 O O . ALA A 1 98 ? 4.345 8.802 -36.642 1.00 66.62 98 ALA A O 1
ATOM 719 N N . PHE A 1 99 ? 4.315 7.428 -34.858 1.00 67.88 99 PHE A N 1
ATOM 720 C CA . PHE A 1 99 ? 5.427 6.599 -35.311 1.00 67.88 99 PHE A CA 1
ATOM 721 C C . PHE A 1 99 ? 5.187 5.118 -35.011 1.00 67.88 99 PHE A C 1
ATOM 723 O O . PHE A 1 99 ? 4.950 4.721 -33.872 1.00 67.88 99 PHE A O 1
ATOM 730 N N . SER A 1 100 ? 5.349 4.278 -36.034 1.00 73.69 100 SER A N 1
ATOM 731 C CA . SER A 1 100 ? 5.229 2.815 -35.938 1.00 73.69 100 SER A CA 1
ATOM 732 C C . SER A 1 100 ? 6.289 2.156 -35.046 1.00 73.69 100 SER A C 1
ATOM 734 O O . SER A 1 100 ? 6.166 0.981 -34.710 1.00 73.69 100 SER A O 1
ATOM 736 N N . THR A 1 101 ? 7.329 2.893 -34.650 1.00 78.12 101 THR A N 1
ATOM 737 C CA . THR A 1 101 ? 8.446 2.398 -33.838 1.00 78.12 101 THR A CA 1
ATOM 738 C C . THR A 1 101 ? 8.304 2.682 -32.343 1.00 78.12 101 THR A C 1
ATOM 740 O O . THR A 1 101 ? 9.101 2.152 -31.573 1.00 78.12 101 THR A O 1
ATOM 743 N N . LEU A 1 102 ? 7.312 3.471 -31.902 1.00 76.25 102 LEU A N 1
ATOM 744 C CA . LEU A 1 102 ? 7.203 3.935 -30.506 1.00 76.25 102 LEU A CA 1
ATOM 745 C C . LEU A 1 102 ? 7.211 2.790 -29.491 1.00 76.25 102 LEU A C 1
ATOM 747 O O . LEU A 1 102 ? 8.017 2.805 -28.564 1.00 76.25 102 LEU A O 1
ATOM 751 N N . THR A 1 103 ? 6.384 1.764 -29.701 1.00 76.50 103 THR A N 1
ATOM 752 C CA . THR A 1 103 ? 6.314 0.599 -28.806 1.00 76.50 103 THR A CA 1
ATOM 753 C C . THR A 1 103 ? 7.643 -0.158 -28.742 1.00 76.50 103 THR A C 1
ATOM 755 O O . THR A 1 103 ? 8.074 -0.564 -27.666 1.00 76.50 103 THR A O 1
ATOM 758 N N . GLY A 1 104 ? 8.327 -0.319 -29.881 1.00 80.06 104 GLY A N 1
ATOM 759 C CA . GLY A 1 104 ? 9.631 -0.985 -29.944 1.00 80.06 104 GLY A CA 1
ATOM 760 C C . GLY A 1 104 ? 10.730 -0.188 -29.241 1.00 80.06 104 GLY A C 1
ATOM 761 O O . GLY A 1 104 ? 11.525 -0.760 -28.499 1.00 80.06 104 GLY A O 1
ATOM 762 N N . THR A 1 105 ? 10.737 1.134 -29.417 1.00 79.19 105 THR A N 1
ATOM 763 C CA . THR A 1 105 ? 11.660 2.049 -28.731 1.00 79.19 105 THR A CA 1
ATOM 764 C C . THR A 1 105 ? 11.430 2.041 -27.222 1.00 79.19 105 THR A C 1
ATOM 766 O O . THR A 1 105 ? 12.390 1.935 -26.462 1.00 79.19 105 THR A O 1
ATOM 769 N N . GLN A 1 106 ? 10.171 2.091 -26.777 1.00 78.44 106 GLN A N 1
ATOM 770 C CA . GLN A 1 106 ? 9.822 2.020 -25.359 1.00 78.44 106 GLN A CA 1
ATOM 771 C C . GLN A 1 106 ? 10.273 0.689 -24.749 1.00 78.44 106 GLN A C 1
ATOM 773 O O . GLN A 1 106 ? 10.931 0.682 -23.712 1.00 78.44 106 GLN A O 1
ATOM 778 N N . PHE A 1 107 ? 9.991 -0.434 -25.419 1.00 81.00 107 PHE A N 1
ATOM 779 C CA . PHE A 1 107 ? 10.435 -1.753 -24.970 1.00 81.00 107 PHE A CA 1
ATOM 780 C C . PHE A 1 107 ? 11.964 -1.832 -24.866 1.00 81.00 107 PHE A C 1
ATOM 782 O O . PHE A 1 107 ? 12.484 -2.235 -23.826 1.00 81.00 107 PHE A O 1
ATOM 789 N N . ALA A 1 108 ? 12.690 -1.385 -25.896 1.00 83.06 108 ALA A N 1
ATOM 790 C CA . ALA A 1 108 ? 14.153 -1.396 -25.911 1.00 83.06 108 ALA A CA 1
ATOM 791 C C . ALA A 1 108 ? 14.774 -0.533 -24.799 1.00 83.06 108 ALA A C 1
ATOM 793 O O . ALA A 1 108 ? 15.858 -0.849 -24.314 1.00 83.06 108 ALA A O 1
ATOM 794 N N . ALA A 1 109 ? 14.089 0.527 -24.363 1.00 80.38 109 ALA A N 1
ATOM 795 C CA . ALA A 1 109 ? 14.548 1.374 -23.271 1.00 80.38 109 ALA A CA 1
ATOM 796 C C . ALA A 1 109 ? 14.409 0.734 -21.879 1.00 80.38 109 ALA A C 1
ATOM 798 O O . ALA A 1 109 ? 15.167 1.079 -20.971 1.00 80.38 109 ALA A O 1
ATOM 799 N N . THR A 1 110 ? 13.483 -0.216 -21.694 1.00 80.06 110 THR A N 1
ATOM 800 C CA . THR A 1 110 ? 13.232 -0.828 -20.374 1.00 80.06 110 THR A CA 1
ATOM 801 C C . THR A 1 110 ? 14.445 -1.573 -19.814 1.00 80.06 110 THR A C 1
ATOM 803 O O . THR A 1 110 ? 14.714 -1.493 -18.615 1.00 80.06 110 THR A O 1
ATOM 806 N N . GLU A 1 111 ? 15.216 -2.261 -20.660 1.00 81.75 111 GLU A N 1
ATOM 807 C CA . GLU A 1 111 ? 16.374 -3.049 -20.228 1.00 81.75 111 GLU A CA 1
ATOM 808 C C . GLU A 1 111 ? 17.530 -2.171 -19.698 1.00 81.75 111 GLU A C 1
ATOM 810 O O . GLU A 1 111 ? 18.000 -2.438 -18.586 1.00 81.75 111 GLU A O 1
ATOM 815 N N . PRO A 1 112 ? 17.988 -1.118 -20.410 1.00 81.06 112 PRO A N 1
ATOM 816 C CA . PRO A 1 112 ? 18.964 -0.169 -19.879 1.00 81.06 112 PRO A CA 1
ATOM 817 C C . PRO A 1 112 ? 18.542 0.452 -18.547 1.00 81.06 112 PRO A C 1
ATOM 819 O O . PRO A 1 112 ? 19.345 0.475 -17.617 1.00 81.06 112 PRO A O 1
ATOM 822 N N . PHE A 1 113 ? 17.288 0.896 -18.418 1.00 78.94 113 PHE A N 1
ATOM 823 C CA . PHE A 1 113 ? 16.796 1.477 -17.166 1.00 78.94 113 PHE A CA 1
ATOM 824 C C . PHE A 1 113 ? 16.763 0.461 -16.024 1.00 78.94 113 PHE A C 1
ATOM 826 O O . PHE A 1 113 ? 17.199 0.770 -14.916 1.00 78.94 113 PHE A O 1
ATOM 833 N N . GLY A 1 114 ? 16.329 -0.772 -16.301 1.00 78.62 114 GLY A N 1
ATOM 834 C CA . GLY A 1 114 ? 16.345 -1.857 -15.323 1.00 78.62 114 GLY A CA 1
ATOM 835 C C . GLY A 1 114 ? 17.756 -2.182 -14.825 1.00 78.62 114 GLY A C 1
ATOM 836 O O . GLY A 1 114 ? 17.953 -2.369 -13.628 1.00 78.62 114 GLY A O 1
ATOM 837 N N . LYS A 1 115 ? 18.756 -2.193 -15.717 1.00 79.69 115 LYS A N 1
ATOM 838 C CA . LYS A 1 115 ? 20.170 -2.415 -15.356 1.00 79.69 115 LYS A CA 1
ATOM 839 C C . LYS A 1 115 ? 20.811 -1.218 -14.656 1.00 79.69 115 LYS A C 1
ATOM 841 O O . LYS A 1 115 ? 21.739 -1.403 -13.874 1.00 79.69 115 LYS A O 1
ATOM 846 N N . ALA A 1 116 ? 20.349 -0.008 -14.959 1.00 77.56 116 ALA A N 1
ATOM 847 C CA . ALA A 1 116 ? 20.860 1.223 -14.368 1.00 77.56 116 ALA A CA 1
ATOM 848 C C . ALA A 1 116 ? 20.374 1.441 -12.928 1.00 77.56 116 ALA A C 1
ATOM 850 O O . ALA A 1 116 ? 20.972 2.245 -12.218 1.00 77.56 116 ALA A O 1
ATOM 851 N N . CYS A 1 117 ? 19.326 0.737 -12.489 1.00 80.69 117 CYS A N 1
ATOM 852 C CA . CYS A 1 117 ? 18.909 0.683 -11.091 1.00 80.69 117 CYS A CA 1
ATOM 853 C C . CYS A 1 117 ? 19.914 -0.166 -10.285 1.00 80.69 117 CYS A C 1
ATOM 855 O O . CYS A 1 117 ? 20.011 -1.378 -10.509 1.00 80.69 117 CYS A O 1
ATOM 857 N N . PRO A 1 118 ? 20.698 0.424 -9.363 1.00 73.69 118 PRO A N 1
ATOM 858 C CA . PRO A 1 118 ? 21.758 -0.318 -8.702 1.00 73.69 118 PRO A CA 1
ATOM 859 C C . PRO A 1 118 ? 21.200 -1.383 -7.736 1.00 73.69 118 PRO A C 1
ATOM 861 O O . PRO A 1 118 ? 20.183 -1.182 -7.076 1.00 73.69 118 PRO A O 1
ATOM 864 N N . PRO A 1 119 ? 21.896 -2.513 -7.532 1.00 64.62 119 PRO A N 1
ATOM 865 C CA . PRO A 1 119 ? 21.469 -3.528 -6.561 1.00 64.62 119 PRO A CA 1
ATOM 866 C C . PRO A 1 119 ? 21.502 -3.029 -5.101 1.00 64.62 119 PRO A C 1
ATOM 868 O O . PRO A 1 119 ? 20.955 -3.676 -4.210 1.00 64.62 119 PRO A O 1
ATOM 871 N N . THR A 1 120 ? 22.134 -1.878 -4.846 1.00 65.62 120 THR A N 1
ATOM 872 C CA . THR A 1 120 ? 22.183 -1.184 -3.550 1.00 65.62 120 THR A CA 1
ATOM 873 C C . THR A 1 120 ? 21.026 -0.202 -3.335 1.00 65.62 120 THR A C 1
ATOM 875 O O . THR A 1 120 ? 21.050 0.565 -2.372 1.00 65.62 120 THR A O 1
ATOM 878 N N . VAL A 1 121 ? 20.009 -0.176 -4.203 1.00 74.88 121 VAL A N 1
ATOM 879 C CA . VAL A 1 121 ? 18.791 0.607 -3.938 1.00 74.88 121 VAL A CA 1
ATOM 880 C C . VAL A 1 121 ? 18.160 0.144 -2.617 1.00 74.88 121 VAL A C 1
ATOM 882 O O . VAL A 1 121 ? 18.185 -1.039 -2.261 1.00 74.88 121 VAL A O 1
ATOM 885 N N . GLY A 1 122 ? 17.632 1.087 -1.831 1.00 62.53 122 GLY A N 1
ATOM 886 C CA . GLY A 1 122 ? 17.223 0.807 -0.451 1.00 62.53 122 GLY A CA 1
ATOM 887 C C . GLY A 1 122 ? 18.367 0.885 0.567 1.00 62.53 122 GLY A C 1
ATOM 888 O O . GLY A 1 122 ? 18.212 0.413 1.690 1.00 62.53 122 GLY A O 1
ATOM 889 N N . GLY A 1 123 ? 19.531 1.431 0.210 1.00 64.69 123 GLY A N 1
ATOM 890 C CA . GLY A 1 123 ? 20.678 1.596 1.110 1.00 64.69 123 GLY A CA 1
ATOM 891 C C . GLY A 1 123 ? 21.746 0.507 0.968 1.00 64.69 123 GLY A C 1
ATOM 892 O O . GLY A 1 123 ? 21.587 -0.462 0.229 1.00 64.69 123 GLY A O 1
ATOM 893 N N . SER A 1 124 ? 22.847 0.646 1.714 1.00 58.28 124 SER A N 1
ATOM 894 C CA . SER A 1 124 ? 24.098 -0.122 1.539 1.00 58.28 124 SER A CA 1
ATOM 895 C C . SER A 1 124 ? 23.964 -1.652 1.568 1.00 58.28 124 SER A C 1
ATOM 897 O O . SER A 1 124 ? 24.834 -2.347 1.053 1.00 58.28 124 SER A O 1
ATOM 899 N N . ASN A 1 125 ? 22.867 -2.181 2.119 1.00 67.81 125 ASN A N 1
ATOM 900 C CA . ASN A 1 125 ? 22.594 -3.617 2.227 1.00 67.81 125 ASN A CA 1
ATOM 901 C C . ASN A 1 125 ? 21.579 -4.155 1.195 1.00 67.81 125 ASN A C 1
ATOM 903 O O . ASN A 1 125 ? 21.183 -5.318 1.301 1.00 67.81 125 ASN A O 1
ATOM 907 N N . GLY A 1 126 ? 21.126 -3.338 0.234 1.00 72.31 126 GLY A N 1
ATOM 908 C CA . GLY A 1 126 ? 20.156 -3.745 -0.792 1.00 72.31 126 GLY A CA 1
ATOM 909 C C . GLY A 1 126 ? 18.755 -4.001 -0.229 1.00 72.31 126 GLY A C 1
ATOM 910 O O . GLY A 1 126 ? 18.088 -4.967 -0.604 1.00 72.31 126 GLY A O 1
ATOM 911 N N . THR A 1 127 ? 18.299 -3.178 0.724 1.00 78.56 127 THR A N 1
ATOM 912 C CA . THR A 1 127 ? 17.029 -3.443 1.424 1.00 78.56 127 THR A CA 1
ATOM 913 C C . THR A 1 127 ? 15.790 -3.259 0.542 1.00 78.56 127 THR A C 1
ATOM 915 O O . THR A 1 127 ? 14.723 -3.758 0.903 1.00 78.56 127 THR A O 1
ATOM 918 N N . ALA A 1 128 ? 15.925 -2.668 -0.655 1.00 79.75 128 ALA A N 1
ATOM 919 C CA . ALA A 1 128 ? 14.863 -2.659 -1.661 1.00 79.75 128 ALA A CA 1
ATOM 920 C C . ALA A 1 128 ? 14.422 -4.075 -2.057 1.00 79.75 128 ALA A C 1
ATOM 922 O O . ALA A 1 128 ? 13.269 -4.284 -2.426 1.00 79.75 128 ALA A O 1
ATOM 923 N N . ALA A 1 129 ? 15.277 -5.086 -1.864 1.00 79.94 129 ALA A N 1
ATOM 924 C CA . ALA A 1 129 ? 14.893 -6.485 -2.009 1.00 79.94 129 ALA A CA 1
ATOM 925 C C . ALA A 1 129 ? 13.729 -6.901 -1.087 1.00 79.94 129 ALA A C 1
ATOM 927 O O . ALA A 1 129 ? 13.087 -7.909 -1.372 1.00 79.94 129 ALA A O 1
ATOM 928 N N . TYR A 1 130 ? 13.435 -6.154 -0.018 1.00 84.62 130 TYR A N 1
ATOM 929 C CA . TYR A 1 130 ? 12.313 -6.378 0.903 1.00 84.62 130 TYR A CA 1
ATOM 930 C C . TYR A 1 130 ? 11.129 -5.426 0.668 1.00 84.62 130 TYR A C 1
ATOM 932 O O . TYR A 1 130 ? 10.142 -5.466 1.405 1.00 84.62 130 TYR A O 1
ATOM 940 N N . VAL A 1 131 ? 11.186 -4.598 -0.374 1.00 89.06 131 VAL A N 1
ATOM 941 C CA . VAL A 1 131 ? 10.092 -3.717 -0.795 1.00 89.06 131 VAL A CA 1
ATOM 942 C C . VAL A 1 131 ? 9.181 -4.511 -1.730 1.00 89.06 131 VAL A C 1
ATOM 944 O O . VAL A 1 131 ? 9.258 -4.423 -2.951 1.00 89.06 131 VAL A O 1
ATOM 947 N N . ARG A 1 132 ? 8.365 -5.395 -1.143 1.00 89.94 132 ARG A N 1
ATOM 948 C CA . ARG A 1 132 ? 7.462 -6.306 -1.870 1.00 89.94 132 ARG A CA 1
ATOM 949 C C . ARG A 1 132 ? 6.091 -6.359 -1.213 1.00 89.94 132 ARG A C 1
ATOM 951 O O . ARG A 1 132 ? 5.981 -6.212 0.002 1.00 89.94 132 ARG A O 1
ATOM 958 N N . THR A 1 133 ? 5.058 -6.686 -1.984 1.00 94.06 133 THR A N 1
ATOM 959 C CA . THR A 1 133 ? 3.665 -6.772 -1.509 1.00 94.06 133 THR A CA 1
ATOM 960 C C . THR A 1 133 ? 3.475 -7.632 -0.249 1.00 94.06 133 THR A C 1
ATOM 962 O O . THR A 1 133 ? 2.776 -7.175 0.653 1.00 94.06 133 THR A O 1
ATOM 965 N N . PRO A 1 134 ? 4.115 -8.814 -0.089 1.00 94.88 134 PRO A N 1
ATOM 966 C CA . PRO A 1 134 ? 3.989 -9.588 1.151 1.00 94.88 134 PRO A CA 1
ATOM 967 C C . PRO A 1 134 ? 4.575 -8.893 2.389 1.00 94.88 134 PRO A C 1
ATOM 969 O O . PRO A 1 134 ? 4.088 -9.114 3.496 1.00 94.88 134 PRO A O 1
ATOM 972 N N . ALA A 1 135 ? 5.613 -8.066 2.220 1.00 93.62 135 ALA A N 1
ATOM 973 C CA . ALA A 1 135 ? 6.152 -7.252 3.308 1.00 93.62 135 ALA A CA 1
ATOM 974 C C . ALA A 1 135 ? 5.166 -6.132 3.666 1.00 93.62 135 ALA A C 1
ATOM 976 O O . ALA A 1 135 ? 4.778 -6.030 4.821 1.00 93.62 135 ALA A O 1
ATOM 977 N N . VAL A 1 136 ? 4.627 -5.435 2.660 1.00 94.12 136 VAL A N 1
ATOM 978 C CA . VAL A 1 136 ? 3.590 -4.404 2.854 1.00 94.12 136 VAL A CA 1
ATOM 979 C C . VAL A 1 136 ? 2.353 -4.955 3.580 1.00 94.12 136 VAL A C 1
ATOM 981 O O . VAL A 1 136 ? 1.794 -4.307 4.464 1.00 94.12 136 VAL A O 1
ATOM 984 N N . ALA A 1 137 ? 1.935 -6.183 3.259 1.00 95.50 137 ALA A N 1
ATOM 985 C CA . ALA A 1 137 ? 0.846 -6.857 3.964 1.00 95.50 137 ALA A CA 1
ATOM 986 C C . ALA A 1 137 ? 1.183 -7.143 5.441 1.00 95.50 137 ALA A C 1
ATOM 988 O O . ALA A 1 137 ? 0.301 -7.077 6.298 1.00 95.50 137 ALA A O 1
ATOM 989 N N . ARG A 1 138 ? 2.448 -7.445 5.764 1.00 96.12 138 ARG A N 1
ATOM 990 C CA . ARG A 1 138 ? 2.905 -7.588 7.156 1.00 96.12 138 ARG A CA 1
ATOM 991 C C . ARG A 1 138 ? 2.895 -6.260 7.899 1.00 96.12 138 ARG A C 1
ATOM 993 O O . ARG A 1 138 ? 2.546 -6.257 9.072 1.00 96.12 138 ARG A O 1
ATOM 1000 N N . ASP A 1 139 ? 3.194 -5.143 7.247 1.00 95.31 139 ASP A N 1
ATOM 1001 C CA . ASP A 1 139 ? 3.134 -3.833 7.911 1.00 95.31 139 ASP A CA 1
ATOM 1002 C C . ASP A 1 139 ? 1.702 -3.455 8.272 1.00 95.31 139 ASP A C 1
ATOM 1004 O O . ASP A 1 139 ? 1.449 -2.936 9.357 1.00 95.31 139 ASP A O 1
ATOM 1008 N N . MET A 1 140 ? 0.745 -3.791 7.399 1.00 95.25 140 MET A N 1
ATOM 1009 C CA . MET A 1 140 ? -0.680 -3.660 7.704 1.00 95.25 140 MET A CA 1
ATOM 1010 C C . MET A 1 140 ? -1.070 -4.497 8.929 1.00 95.25 140 MET A C 1
ATOM 1012 O O . MET A 1 140 ? -1.838 -4.029 9.765 1.00 95.25 140 MET A O 1
ATOM 1016 N N . LEU A 1 141 ? -0.526 -5.712 9.072 1.00 96.25 141 LEU A N 1
ATOM 1017 C CA . LEU A 1 141 ? -0.744 -6.530 10.267 1.00 96.25 141 LEU A CA 1
ATOM 1018 C C . LEU A 1 141 ? -0.13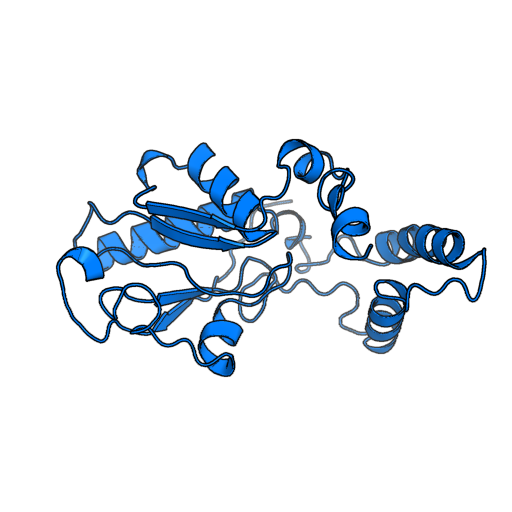6 -5.873 11.515 1.00 96.25 141 LEU A C 1
ATOM 1020 O O . LEU A 1 141 ? -0.815 -5.777 12.535 1.00 96.25 141 LEU A O 1
ATOM 1024 N N . SER A 1 142 ? 1.111 -5.405 11.434 1.00 95.12 142 SER A N 1
ATOM 1025 C CA . SER A 1 142 ? 1.800 -4.731 12.543 1.00 95.12 142 SER A CA 1
ATOM 1026 C C . SER A 1 142 ? 1.030 -3.499 13.022 1.00 95.12 142 SER A C 1
ATOM 1028 O O . SER A 1 142 ? 0.910 -3.267 14.227 1.00 95.12 142 SER A O 1
ATOM 1030 N N . TYR A 1 143 ? 0.448 -2.738 12.092 1.00 94.12 143 TYR A N 1
ATOM 1031 C CA . TYR A 1 143 ? -0.435 -1.621 12.414 1.00 94.12 143 TYR A CA 1
ATOM 1032 C C . TYR A 1 143 ? -1.678 -2.076 13.192 1.00 94.12 143 TYR A C 1
ATOM 1034 O O . TYR A 1 143 ? -1.958 -1.536 14.259 1.00 94.12 143 TYR A O 1
ATOM 1042 N N . LEU A 1 144 ? -2.383 -3.113 12.722 1.00 93.75 144 LEU A N 1
ATOM 1043 C CA . LEU A 1 144 ? -3.561 -3.651 13.418 1.00 93.75 144 LEU A CA 1
ATOM 1044 C C . LEU A 1 144 ? -3.220 -4.136 14.828 1.00 93.75 144 LEU A C 1
ATOM 1046 O O . LEU A 1 144 ? -3.946 -3.830 15.765 1.00 93.75 144 LEU A O 1
ATOM 1050 N N . GLN A 1 145 ? -2.111 -4.858 14.993 1.00 94.44 145 GLN A N 1
ATOM 1051 C CA . GLN A 1 145 ? -1.661 -5.336 16.304 1.00 94.44 145 GLN A CA 1
ATOM 1052 C C . GLN A 1 145 ? -1.316 -4.176 17.246 1.00 94.44 145 GLN A C 1
ATOM 1054 O O . GLN A 1 145 ? -1.618 -4.236 18.437 1.00 94.44 145 GLN A O 1
ATOM 1059 N N . THR A 1 146 ? -0.738 -3.100 16.709 1.00 92.38 146 THR A N 1
ATOM 1060 C CA . THR A 1 146 ? -0.458 -1.879 17.473 1.00 92.38 146 THR A CA 1
ATOM 1061 C C . THR A 1 146 ? -1.752 -1.192 17.915 1.00 92.38 146 THR A C 1
ATOM 1063 O O . THR A 1 146 ? -1.879 -0.845 19.086 1.00 92.38 146 THR A O 1
ATOM 1066 N N . GLU A 1 147 ? -2.745 -1.053 17.029 1.00 88.75 147 GLU A N 1
ATOM 1067 C CA . GLU A 1 147 ? -4.060 -0.497 17.387 1.00 88.75 147 GLU A CA 1
ATOM 1068 C C . GLU A 1 147 ? -4.788 -1.375 18.419 1.00 88.75 147 GLU A C 1
ATOM 1070 O O . GLU A 1 147 ? -5.352 -0.855 19.382 1.00 88.75 147 GLU A O 1
ATOM 1075 N N . GLN A 1 148 ? -4.740 -2.704 18.278 1.00 91.56 148 GLN A N 1
ATOM 1076 C CA . GLN A 1 148 ? -5.305 -3.647 19.251 1.00 91.56 148 GLN A CA 1
ATOM 1077 C C . GLN A 1 148 ? -4.679 -3.462 20.637 1.00 91.56 148 GLN A C 1
ATOM 1079 O O . GLN A 1 148 ? -5.398 -3.345 21.627 1.00 91.56 148 GLN A O 1
ATOM 1084 N N . ALA A 1 149 ? -3.348 -3.385 20.711 1.00 91.75 149 ALA A N 1
ATOM 1085 C CA . ALA A 1 149 ? -2.633 -3.185 21.967 1.00 91.75 149 ALA A CA 1
ATOM 1086 C C . ALA A 1 149 ? -2.914 -1.806 22.588 1.00 91.75 149 ALA A C 1
ATOM 1088 O O . ALA A 1 149 ? -3.074 -1.701 23.801 1.00 91.75 149 ALA A O 1
ATOM 1089 N N . ALA A 1 150 ? -3.000 -0.755 21.767 1.00 89.25 150 ALA A N 1
ATOM 1090 C CA . ALA A 1 150 ? -3.241 0.609 22.234 1.00 89.25 150 ALA A CA 1
ATOM 1091 C C . ALA A 1 150 ? -4.679 0.832 22.729 1.00 89.25 150 ALA A C 1
ATOM 1093 O O . ALA A 1 150 ? -4.899 1.617 23.649 1.00 89.25 150 ALA A O 1
ATOM 1094 N N . THR A 1 151 ? -5.658 0.165 22.116 1.00 86.81 151 THR A N 1
ATOM 1095 C CA . THR A 1 151 ? -7.084 0.352 22.427 1.00 86.81 151 THR A CA 1
ATOM 1096 C C . THR A 1 151 ? -7.640 -0.715 23.373 1.00 86.81 151 THR A C 1
ATOM 1098 O O . THR A 1 151 ? -8.648 -0.478 24.031 1.00 86.81 151 THR A O 1
ATOM 1101 N N . GLY A 1 152 ? -7.010 -1.890 23.452 1.00 86.62 152 GLY A N 1
ATOM 1102 C CA . GLY A 1 152 ? -7.539 -3.067 24.149 1.00 86.62 152 GLY A CA 1
ATOM 1103 C C . GLY A 1 152 ? -8.609 -3.838 23.362 1.00 86.62 152 GLY A C 1
ATOM 1104 O O . GLY A 1 152 ? -9.128 -4.837 23.860 1.00 86.62 152 GLY A O 1
ATOM 1105 N N . HIS A 1 153 ? -8.935 -3.416 22.135 1.00 85.19 153 HIS A N 1
ATOM 1106 C CA . HIS A 1 153 ? -9.911 -4.075 21.262 1.00 85.19 153 HIS A CA 1
ATOM 1107 C C . HIS A 1 153 ? -9.238 -5.173 20.431 1.00 85.19 153 HIS A C 1
ATOM 1109 O O . HIS A 1 153 ? -8.948 -4.997 19.252 1.00 85.19 153 HIS A O 1
ATOM 1115 N N . TYR A 1 154 ? -8.954 -6.326 21.036 1.00 83.69 154 TYR A N 1
ATOM 1116 C CA . TYR A 1 154 ? -8.251 -7.432 20.360 1.00 83.69 154 TYR A CA 1
ATOM 1117 C C . TYR A 1 154 ? -9.065 -8.135 19.261 1.00 83.69 154 TYR A C 1
ATOM 1119 O O . TYR A 1 154 ? -8.528 -8.949 18.512 1.00 83.69 154 TYR A O 1
ATOM 1127 N N . ASP A 1 155 ? -10.351 -7.817 19.140 1.00 84.62 155 ASP A N 1
ATOM 1128 C CA . ASP A 1 155 ? -11.220 -8.230 18.042 1.00 84.62 155 ASP A CA 1
ATOM 1129 C C . ASP A 1 155 ? -11.161 -7.277 16.837 1.00 84.62 155 ASP A C 1
ATOM 1131 O O . ASP A 1 155 ? -11.796 -7.556 15.819 1.00 84.62 155 ASP A O 1
ATOM 1135 N N . THR A 1 156 ? -10.385 -6.185 16.908 1.00 85.75 156 THR A N 1
ATOM 1136 C CA . THR A 1 156 ? -10.184 -5.251 15.796 1.00 85.75 156 THR A CA 1
ATOM 1137 C C . THR A 1 156 ? -9.656 -5.979 14.566 1.00 85.75 156 THR A C 1
ATOM 1139 O O . THR A 1 156 ? -8.599 -6.613 14.596 1.00 85.75 156 THR A O 1
ATOM 1142 N N . LYS A 1 157 ? -10.382 -5.852 13.453 1.00 91.25 157 LYS A N 1
ATOM 1143 C CA . LYS A 1 157 ? -10.014 -6.429 12.158 1.00 91.25 157 LYS A CA 1
ATOM 1144 C C . LYS A 1 157 ? -9.810 -5.342 11.117 1.00 91.25 157 LYS A C 1
ATOM 1146 O O . LYS A 1 157 ? -10.316 -4.230 11.243 1.00 91.25 157 LYS A O 1
ATOM 1151 N N . LEU A 1 158 ? -9.115 -5.697 10.045 1.00 92.38 158 LEU A N 1
ATOM 1152 C CA . LEU A 1 158 ? -8.910 -4.837 8.897 1.00 92.38 158 LEU A CA 1
ATOM 1153 C C . LEU A 1 158 ? -10.233 -4.554 8.187 1.00 92.38 158 LEU A C 1
ATOM 1155 O O . LEU A 1 158 ? -10.909 -5.477 7.718 1.00 92.38 158 LEU A O 1
ATOM 1159 N N . TRP A 1 159 ? -10.560 -3.273 8.056 1.00 92.81 159 TRP A N 1
ATOM 1160 C CA . TRP A 1 159 ? -11.517 -2.797 7.070 1.00 92.81 159 TRP A CA 1
ATOM 1161 C C . TRP A 1 159 ? -10.717 -2.166 5.933 1.00 92.81 159 TRP A C 1
ATOM 1163 O O . TRP A 1 159 ? -9.837 -1.340 6.164 1.00 92.81 159 TRP A O 1
ATOM 1173 N N . TYR A 1 160 ? -10.965 -2.605 4.706 1.00 92.12 160 TYR A N 1
ATOM 1174 C CA . TYR A 1 160 ? -10.111 -2.289 3.568 1.00 92.12 160 TYR A CA 1
ATOM 1175 C C . TYR A 1 160 ? -10.951 -1.918 2.361 1.00 92.12 160 TYR A C 1
ATOM 1177 O O . TYR A 1 160 ? -11.795 -2.703 1.932 1.00 92.12 160 TYR A O 1
ATOM 1185 N N . TYR A 1 161 ? -10.692 -0.750 1.786 1.00 90.75 161 TYR A N 1
ATOM 1186 C CA . TYR A 1 161 ? -11.233 -0.401 0.482 1.00 90.75 161 TYR A CA 1
ATOM 1187 C C . TYR A 1 161 ? -10.136 0.215 -0.374 1.00 90.75 161 TYR A C 1
ATOM 1189 O O . TYR A 1 161 ? -9.612 1.283 -0.051 1.00 90.75 161 TYR A O 1
ATOM 1197 N N . ARG A 1 162 ? -9.741 -0.488 -1.440 1.00 87.88 162 ARG A N 1
ATOM 1198 C CA . ARG A 1 162 ? -8.660 -0.054 -2.329 1.00 87.88 162 ARG A CA 1
ATOM 1199 C C . ARG A 1 162 ? -8.888 -0.511 -3.763 1.00 87.88 162 ARG A C 1
ATOM 1201 O O . ARG A 1 162 ? -9.532 -1.534 -3.994 1.00 87.88 162 ARG A O 1
ATOM 1208 N N . TRP A 1 163 ? -8.277 0.220 -4.692 1.00 87.88 163 TRP A N 1
ATOM 1209 C CA . TRP A 1 163 ? -8.315 -0.088 -6.115 1.00 87.88 163 TRP A CA 1
ATOM 1210 C C . TRP A 1 163 ? -6.941 -0.401 -6.718 1.00 87.88 163 TRP A C 1
ATOM 1212 O O . TRP A 1 163 ? -5.904 -0.139 -6.092 1.00 87.88 163 TRP A O 1
ATOM 1222 N N . SER A 1 164 ? -6.922 -0.942 -7.943 1.00 89.69 164 SER A N 1
ATOM 1223 C CA . SER A 1 164 ? -5.700 -1.202 -8.724 1.00 89.69 164 SER A CA 1
ATOM 1224 C C . SER A 1 164 ? -4.707 -2.080 -7.938 1.00 89.69 164 SER A C 1
ATOM 1226 O O . SER A 1 164 ? -5.114 -3.104 -7.400 1.00 89.69 164 SER A O 1
ATOM 1228 N N . TYR A 1 165 ? -3.428 -1.709 -7.793 1.00 91.19 165 TYR A N 1
ATOM 1229 C CA . TYR A 1 165 ? -2.438 -2.442 -6.979 1.00 91.19 165 TYR A CA 1
ATOM 1230 C C . TYR A 1 165 ? -2.920 -2.779 -5.556 1.00 91.19 165 TYR A C 1
ATOM 1232 O O . TYR A 1 165 ? -2.555 -3.817 -4.998 1.00 91.19 165 TYR A O 1
ATOM 1240 N N . GLY A 1 166 ? -3.778 -1.938 -4.971 1.00 91.94 166 GLY A N 1
ATOM 1241 C CA . GLY A 1 166 ? -4.398 -2.224 -3.682 1.00 91.94 166 GLY A CA 1
ATOM 1242 C C . GLY A 1 166 ? -5.202 -3.530 -3.675 1.00 91.94 166 GLY A C 1
ATOM 1243 O O . GLY A 1 166 ? -5.301 -4.181 -2.644 1.00 91.94 166 GLY A O 1
ATOM 1244 N N . THR A 1 167 ? -5.714 -3.979 -4.817 1.00 93.44 167 THR A N 1
ATOM 1245 C CA . THR A 1 167 ? -6.428 -5.256 -4.922 1.00 93.44 167 THR A CA 1
ATOM 1246 C C . THR A 1 167 ? -5.503 -6.459 -4.762 1.00 93.44 167 THR A C 1
ATOM 1248 O O . THR A 1 167 ? -5.816 -7.345 -3.966 1.00 93.44 167 THR A O 1
ATOM 1251 N N . VAL A 1 168 ? -4.313 -6.446 -5.376 1.00 94.31 168 VAL A N 1
ATOM 1252 C CA . VAL A 1 168 ? -3.280 -7.470 -5.129 1.00 94.31 168 VAL A CA 1
ATOM 1253 C C . VAL A 1 168 ? -2.840 -7.442 -3.672 1.00 94.31 168 VAL A C 1
ATOM 1255 O O . VAL A 1 168 ? -2.723 -8.490 -3.038 1.00 94.31 168 VAL A O 1
ATOM 1258 N N . LEU A 1 169 ? -2.614 -6.252 -3.109 1.00 95.06 169 LEU A N 1
ATOM 1259 C CA . LEU A 1 169 ? -2.219 -6.110 -1.708 1.00 95.06 169 LEU A CA 1
ATOM 1260 C C . LEU A 1 169 ? -3.290 -6.662 -0.757 1.00 95.06 169 LEU A C 1
ATOM 1262 O O . LEU A 1 169 ? -2.959 -7.405 0.167 1.00 95.06 169 LEU A O 1
ATOM 1266 N N . GLY A 1 170 ? -4.563 -6.351 -1.003 1.00 94.88 170 GLY A N 1
ATOM 1267 C CA . GLY A 1 170 ? -5.698 -6.889 -0.258 1.00 94.88 170 GLY A CA 1
ATOM 1268 C C . GLY A 1 170 ? -5.779 -8.412 -0.360 1.00 94.88 170 GLY A C 1
ATOM 1269 O O . GLY A 1 170 ? -5.791 -9.088 0.668 1.00 94.88 170 GLY A O 1
ATOM 1270 N N . ALA A 1 171 ? -5.726 -8.968 -1.573 1.00 96.19 171 ALA A N 1
ATOM 1271 C CA . ALA A 1 171 ? -5.716 -10.415 -1.796 1.00 96.19 171 ALA A CA 1
ATOM 1272 C C . ALA A 1 171 ? -4.545 -11.099 -1.065 1.00 96.19 171 ALA A C 1
ATOM 1274 O O . ALA A 1 171 ? -4.733 -12.078 -0.341 1.00 96.19 171 ALA A O 1
ATOM 1275 N N . THR A 1 172 ? -3.348 -10.521 -1.146 1.00 97.00 172 THR A N 1
ATOM 1276 C CA . THR A 1 172 ? -2.153 -11.004 -0.438 1.00 97.00 172 THR A CA 1
ATOM 1277 C C . THR A 1 172 ? -2.352 -11.003 1.070 1.00 97.00 172 THR A C 1
ATOM 1279 O O . THR A 1 172 ? -2.059 -11.995 1.738 1.00 97.00 172 THR A O 1
ATOM 1282 N N . PHE A 1 173 ? -2.891 -9.912 1.617 1.00 97.19 173 PHE A N 1
ATOM 1283 C CA . PHE A 1 173 ? -3.200 -9.808 3.038 1.00 97.19 173 PHE A CA 1
ATOM 1284 C C . PHE A 1 173 ? -4.203 -10.881 3.468 1.00 97.19 173 PHE A C 1
ATOM 1286 O O . PHE A 1 173 ? -3.964 -11.566 4.459 1.00 97.19 173 PHE A O 1
ATOM 1293 N N . THR A 1 174 ? -5.287 -11.088 2.710 1.00 97.00 174 THR A N 1
ATOM 1294 C CA . THR A 1 174 ? -6.291 -12.117 3.040 1.00 97.00 174 THR A CA 1
ATOM 1295 C C . THR A 1 174 ? -5.700 -13.522 3.045 1.00 97.00 174 THR A C 1
ATOM 1297 O O . THR A 1 174 ? -6.074 -14.340 3.883 1.00 97.00 174 THR A O 1
ATOM 1300 N N . ARG A 1 175 ? -4.735 -13.797 2.158 1.00 96.94 175 ARG A N 1
ATOM 1301 C CA . ARG A 1 175 ? -4.063 -15.094 2.092 1.00 96.94 175 ARG A CA 1
ATOM 1302 C C . ARG A 1 175 ? -3.120 -15.320 3.269 1.00 96.94 175 ARG A C 1
ATOM 1304 O O . ARG A 1 175 ? -3.079 -16.429 3.798 1.00 96.94 175 ARG A O 1
ATOM 1311 N N . LEU A 1 176 ? -2.356 -14.299 3.652 1.00 98.06 176 LEU A N 1
ATOM 1312 C CA . LEU A 1 176 ? -1.361 -14.394 4.721 1.00 98.06 176 LEU A CA 1
ATOM 1313 C C . LEU A 1 176 ? -1.985 -14.301 6.119 1.00 98.06 176 LEU A C 1
ATOM 1315 O O . LEU A 1 176 ? -1.547 -15.002 7.029 1.00 98.06 176 LEU A O 1
ATOM 1319 N N . PHE A 1 177 ? -3.004 -13.457 6.292 1.00 97.88 177 PHE A N 1
ATOM 1320 C CA . PHE A 1 177 ? -3.579 -13.092 7.591 1.00 97.88 177 PHE A CA 1
ATOM 1321 C C . PHE A 1 177 ? -5.116 -13.154 7.595 1.00 97.88 177 PHE A C 1
ATOM 1323 O O . PHE A 1 177 ? -5.770 -12.186 7.991 1.00 97.88 177 PHE A O 1
ATOM 1330 N N . PRO A 1 178 ? -5.735 -14.288 7.210 1.00 97.06 178 PRO A N 1
ATOM 1331 C CA . PRO A 1 178 ? -7.191 -14.387 7.072 1.00 97.06 178 PRO A CA 1
ATOM 1332 C C . PRO A 1 178 ? -7.950 -14.057 8.369 1.00 97.06 178 PRO A C 1
ATOM 1334 O O . PRO A 1 178 ? -9.038 -13.490 8.323 1.00 97.06 178 PRO A O 1
ATOM 1337 N N . GLY A 1 179 ? -7.362 -14.343 9.539 1.00 96.00 179 GLY A N 1
ATOM 1338 C CA . GLY A 1 179 ? -7.960 -14.035 10.845 1.00 96.00 179 GLY A CA 1
ATOM 1339 C C . GLY A 1 179 ? -8.111 -12.537 11.146 1.00 96.00 179 GLY A C 1
ATOM 1340 O O . GLY A 1 179 ? -8.956 -12.163 11.958 1.00 96.00 179 GLY A O 1
ATOM 1341 N N . TYR A 1 180 ? -7.347 -11.685 10.458 1.00 95.81 180 TYR A N 1
ATOM 1342 C CA . TYR A 1 180 ? -7.358 -10.231 10.628 1.00 95.81 180 TYR A CA 1
ATOM 1343 C C . TYR A 1 180 ? -8.233 -9.514 9.594 1.00 95.81 180 TYR A C 1
ATOM 1345 O O . TYR A 1 180 ? -8.248 -8.288 9.558 1.00 95.81 180 TYR A O 1
ATOM 1353 N N . VAL A 1 181 ? -8.981 -10.238 8.756 1.00 95.38 181 VAL A N 1
ATOM 1354 C CA . VAL A 1 181 ? -9.860 -9.642 7.740 1.00 95.38 181 VAL A CA 1
ATOM 1355 C C . VAL A 1 181 ? -11.254 -9.410 8.322 1.00 95.38 181 VAL A C 1
ATOM 1357 O O . VAL A 1 181 ? -11.920 -10.348 8.760 1.00 95.38 181 VAL A O 1
ATOM 1360 N N . GLY A 1 182 ? -11.697 -8.152 8.339 1.00 93.81 182 GLY A N 1
ATOM 1361 C CA . GLY A 1 182 ? -13.030 -7.753 8.787 1.00 93.81 182 GLY A CA 1
ATOM 1362 C C . GLY A 1 182 ? -13.969 -7.522 7.612 1.00 93.81 182 GLY A C 1
ATOM 1363 O O . GLY A 1 182 ? -14.909 -8.283 7.399 1.00 93.81 182 GLY A O 1
ATOM 1364 N N . ARG A 1 183 ? -13.706 -6.465 6.840 1.00 92.06 183 ARG A N 1
ATOM 1365 C CA . ARG A 1 183 ? -14.458 -6.108 5.628 1.00 92.06 183 ARG A CA 1
ATOM 1366 C C . ARG A 1 183 ? -13.490 -5.702 4.533 1.00 92.06 183 ARG A C 1
ATOM 1368 O O . ARG A 1 183 ? -12.511 -5.014 4.811 1.00 92.06 183 ARG A O 1
ATOM 1375 N N . MET A 1 184 ? -13.763 -6.104 3.300 1.00 93.38 184 MET A N 1
ATOM 1376 C CA . MET A 1 184 ? -12.873 -5.810 2.185 1.00 93.38 184 MET A CA 1
ATOM 1377 C C . MET A 1 184 ? -13.661 -5.523 0.912 1.00 93.38 184 MET A C 1
ATOM 1379 O O . MET A 1 184 ? -14.544 -6.293 0.544 1.00 93.38 184 MET A O 1
ATOM 1383 N N . VAL A 1 185 ? -13.314 -4.424 0.251 1.00 92.62 185 VAL A N 1
ATOM 1384 C CA . VAL A 1 185 ? -13.778 -4.051 -1.086 1.00 92.62 185 VAL A CA 1
ATOM 1385 C C . VAL A 1 185 ? -12.546 -3.856 -1.963 1.00 92.62 185 VAL A C 1
ATOM 1387 O O . VAL A 1 185 ? -11.639 -3.099 -1.604 1.00 92.62 185 VAL A O 1
ATOM 1390 N N . LEU A 1 186 ? -12.510 -4.565 -3.088 1.00 92.62 186 LEU A N 1
ATOM 1391 C CA . LEU A 1 186 ? -11.444 -4.506 -4.084 1.00 92.62 186 LEU A CA 1
ATOM 1392 C C . LEU A 1 186 ? -12.054 -4.012 -5.400 1.00 92.62 186 LEU A C 1
ATOM 1394 O O . LEU A 1 186 ? -12.964 -4.656 -5.914 1.00 92.62 186 LEU A O 1
ATOM 1398 N N . ASP A 1 187 ? -11.574 -2.882 -5.915 1.00 90.12 187 ASP A N 1
ATOM 1399 C CA . ASP A 1 187 ? -12.117 -2.223 -7.114 1.00 90.12 187 ASP A CA 1
ATOM 1400 C C . ASP A 1 187 ? -11.051 -2.109 -8.222 1.00 90.12 187 ASP A C 1
ATOM 1402 O O . ASP A 1 187 ? -9.892 -1.815 -7.945 1.00 90.12 187 ASP A O 1
ATOM 1406 N N . GLY A 1 188 ? -11.386 -2.392 -9.480 1.00 88.56 188 GLY A N 1
ATOM 1407 C CA . GLY A 1 188 ? -10.380 -2.531 -10.544 1.00 88.56 188 GLY A CA 1
ATOM 1408 C C . GLY A 1 188 ? -9.355 -3.623 -10.206 1.00 88.56 188 GLY A C 1
ATOM 1409 O O . GLY A 1 188 ? -8.180 -3.339 -9.955 1.00 88.56 188 GLY A O 1
ATOM 1410 N N . VAL A 1 189 ? -9.847 -4.862 -10.107 1.00 91.25 189 VAL A N 1
ATOM 1411 C CA . VAL A 1 189 ? -9.097 -6.021 -9.607 1.00 91.25 189 VAL A CA 1
ATOM 1412 C C . VAL A 1 189 ? -7.981 -6.410 -10.570 1.00 91.25 189 VAL A C 1
ATOM 1414 O O . VAL A 1 189 ? -8.229 -6.732 -11.726 1.00 91.25 189 VAL A O 1
ATOM 1417 N N . VAL A 1 190 ? -6.757 -6.407 -10.051 1.00 91.69 190 VAL A N 1
ATOM 1418 C CA . VAL A 1 190 ? -5.560 -6.882 -10.743 1.00 91.69 190 VAL A CA 1
ATOM 1419 C C . VAL A 1 190 ? -5.493 -8.405 -10.631 1.00 91.69 190 VAL A C 1
ATOM 1421 O O . VAL A 1 190 ? -5.697 -8.967 -9.551 1.00 91.69 190 VAL A O 1
ATOM 1424 N N . ASP A 1 191 ? -5.167 -9.069 -11.734 1.00 93.31 191 ASP A N 1
ATOM 1425 C CA . ASP A 1 191 ? -4.890 -10.501 -11.775 1.00 93.31 191 ASP A CA 1
ATOM 1426 C C . ASP A 1 191 ? -3.613 -10.809 -10.979 1.00 93.31 191 ASP A C 1
ATOM 1428 O O . ASP A 1 191 ? -2.503 -10.424 -11.352 1.00 93.31 191 ASP A O 1
ATOM 1432 N N . GLY A 1 192 ? -3.782 -11.487 -9.842 1.00 92.31 192 GLY A N 1
ATOM 1433 C CA . GLY A 1 192 ? -2.690 -11.783 -8.923 1.00 92.31 192 GLY A CA 1
ATOM 1434 C C . GLY A 1 192 ? -1.643 -12.739 -9.497 1.00 92.31 192 GLY A C 1
ATOM 1435 O O . GLY A 1 192 ? -0.457 -12.548 -9.233 1.00 92.31 192 GLY A O 1
ATOM 1436 N N . GLU A 1 193 ? -2.046 -13.739 -10.285 1.00 92.75 193 GLU A N 1
ATOM 1437 C CA . GLU A 1 193 ? -1.109 -14.715 -10.862 1.00 92.75 193 GLU A CA 1
ATOM 1438 C C . GLU A 1 193 ? -0.260 -14.055 -11.956 1.00 92.75 193 GLU A C 1
ATOM 1440 O O . GLU A 1 193 ? 0.970 -14.177 -11.970 1.00 92.75 193 GLU A O 1
ATOM 1445 N N . ASP A 1 194 ? -0.895 -13.267 -12.826 1.00 93.62 194 ASP A N 1
ATOM 1446 C CA . ASP A 1 194 ? -0.202 -12.455 -13.833 1.00 93.62 194 ASP A CA 1
ATOM 1447 C C . ASP A 1 194 ? 0.708 -11.398 -13.179 1.00 93.62 194 ASP A C 1
ATOM 1449 O O . ASP A 1 194 ? 1.846 -11.200 -13.605 1.00 93.62 194 ASP A O 1
ATOM 1453 N N . TYR A 1 195 ? 0.274 -10.771 -12.081 1.00 92.25 195 TYR A N 1
ATOM 1454 C CA . TYR A 1 195 ? 1.092 -9.812 -11.334 1.00 92.25 195 TYR A CA 1
ATOM 1455 C C . TYR A 1 195 ? 2.345 -10.456 -10.725 1.00 92.25 195 TYR A C 1
ATOM 1457 O O . TYR A 1 195 ? 3.455 -9.946 -10.893 1.00 92.25 195 TYR A O 1
ATOM 1465 N N . TYR A 1 196 ? 2.196 -11.585 -10.024 1.00 92.50 196 TYR A N 1
ATOM 1466 C CA . TYR A 1 196 ? 3.316 -12.245 -9.346 1.00 92.50 196 TYR A CA 1
ATOM 1467 C C . TYR A 1 196 ? 4.273 -12.965 -10.294 1.00 92.50 196 TYR A C 1
ATOM 1469 O O . TYR A 1 196 ? 5.444 -13.140 -9.950 1.00 92.50 196 TYR A O 1
ATOM 1477 N N . SER A 1 197 ? 3.809 -13.331 -11.487 1.00 93.25 197 SER A N 1
ATOM 1478 C CA . SER A 1 197 ? 4.657 -13.839 -12.569 1.00 93.25 197 SER A CA 1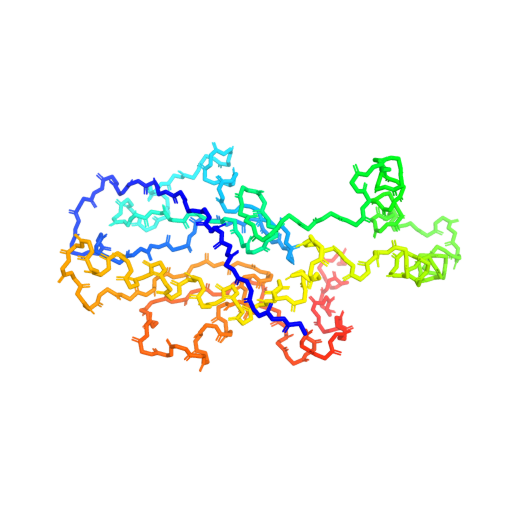
ATOM 1479 C C . SER A 1 197 ? 5.344 -12.734 -13.381 1.00 93.25 197 SER A C 1
ATOM 1481 O O . SER A 1 197 ? 6.093 -13.046 -14.306 1.00 93.25 197 SER A O 1
ATOM 1483 N N . LEU A 1 198 ? 5.143 -11.458 -13.015 1.00 87.50 198 LEU A N 1
ATOM 1484 C CA . LEU A 1 198 ? 5.652 -10.282 -13.730 1.00 87.50 198 LEU A CA 1
ATOM 1485 C C . LEU A 1 198 ? 5.140 -10.200 -15.182 1.00 87.50 198 LEU A C 1
ATOM 1487 O O . LEU A 1 198 ? 5.835 -9.691 -16.060 1.00 87.50 198 LEU A O 1
ATOM 1491 N N . GLY A 1 199 ? 3.940 -10.723 -15.442 1.00 86.44 199 GLY A N 1
ATOM 1492 C CA . GLY A 1 199 ? 3.334 -10.771 -16.769 1.00 86.44 199 GLY A CA 1
ATOM 1493 C C . GLY A 1 199 ? 2.750 -9.429 -17.208 1.00 86.44 199 GLY A C 1
ATOM 1494 O O . GLY A 1 199 ? 3.126 -8.926 -18.266 1.00 86.44 199 GLY A O 1
ATOM 1495 N N . TRP A 1 200 ? 1.873 -8.833 -16.394 1.00 82.44 200 TRP A N 1
ATOM 1496 C CA . TRP A 1 200 ? 1.169 -7.570 -16.677 1.00 82.44 200 TRP A CA 1
ATOM 1497 C C . TRP A 1 200 ? 0.318 -7.566 -17.968 1.00 82.44 200 TRP A C 1
ATOM 1499 O O . TRP A 1 200 ? 0.085 -6.518 -18.570 1.00 82.44 200 TRP A O 1
ATOM 1509 N N . LYS A 1 201 ? -0.179 -8.729 -18.402 1.00 84.00 201 LYS A N 1
ATOM 1510 C CA . LYS A 1 201 ? -0.885 -8.915 -19.683 1.00 84.00 201 LYS A CA 1
ATOM 1511 C C . LYS A 1 201 ? -2.403 -8.923 -19.563 1.00 84.00 201 LYS A C 1
ATOM 1513 O O . LYS A 1 201 ? -3.075 -8.567 -20.527 1.00 84.00 201 LYS A O 1
ATOM 1518 N N . SER A 1 202 ? -2.958 -9.342 -18.427 1.00 86.06 202 SER A N 1
ATOM 1519 C CA . SER A 1 202 ? -4.412 -9.530 -18.279 1.00 86.06 202 SER A CA 1
ATOM 1520 C C . SER A 1 202 ? -5.135 -8.310 -17.702 1.00 86.06 202 SER A C 1
ATOM 1522 O O . SER A 1 202 ? -6.357 -8.223 -17.779 1.00 86.06 202 SER A O 1
ATOM 1524 N N . ASN A 1 203 ? -4.395 -7.324 -17.189 1.00 81.62 203 ASN A N 1
ATOM 1525 C CA . ASN A 1 203 ? -4.951 -6.212 -16.409 1.00 81.62 203 ASN A CA 1
ATOM 1526 C C . ASN A 1 203 ? -5.591 -5.081 -17.236 1.00 81.62 203 ASN A C 1
ATOM 1528 O O . ASN A 1 203 ? -6.229 -4.204 -16.661 1.00 81.62 203 ASN A O 1
ATOM 1532 N N . LEU A 1 204 ? -5.427 -5.086 -18.565 1.00 80.81 204 LEU A N 1
ATOM 1533 C CA . LEU A 1 204 ? -5.954 -4.056 -19.479 1.00 80.81 204 LEU A CA 1
ATOM 1534 C C . LEU A 1 204 ? -6.788 -4.645 -20.630 1.00 80.81 204 LEU A C 1
ATOM 1536 O O . LEU A 1 204 ? -7.006 -3.978 -21.636 1.00 80.81 204 LEU A O 1
ATOM 1540 N N . TYR A 1 205 ? -7.264 -5.886 -20.493 1.00 78.62 205 TYR A N 1
ATOM 1541 C CA . TYR A 1 205 ? -7.927 -6.622 -21.577 1.00 78.62 205 TYR A CA 1
ATOM 1542 C C . TYR A 1 205 ? -9.143 -5.896 -22.182 1.00 78.62 205 TYR A C 1
ATOM 1544 O O . TYR A 1 205 ? -9.359 -5.949 -23.390 1.00 78.62 205 TYR A O 1
ATOM 1552 N N . ASP A 1 206 ? -9.927 -5.199 -21.356 1.00 79.25 206 ASP A N 1
ATOM 1553 C CA . ASP A 1 206 ? -11.126 -4.478 -21.799 1.00 79.25 206 ASP A CA 1
ATOM 1554 C C . ASP A 1 206 ? -10.881 -2.985 -22.080 1.00 79.25 206 ASP A C 1
ATOM 1556 O O . ASP A 1 206 ? -11.825 -2.274 -22.425 1.00 79.25 206 ASP A O 1
ATOM 1560 N N . ALA A 1 207 ? -9.640 -2.494 -21.966 1.00 77.00 207 ALA A N 1
ATOM 1561 C CA . ALA A 1 207 ? -9.334 -1.075 -22.170 1.00 77.00 207 ALA A CA 1
ATOM 1562 C C . ALA A 1 207 ? -9.752 -0.599 -23.574 1.00 77.00 207 ALA A C 1
ATOM 1564 O O . ALA A 1 207 ? -10.390 0.445 -23.706 1.00 77.00 207 ALA A O 1
ATOM 1565 N N . ASP A 1 208 ? -9.507 -1.415 -24.602 1.00 74.94 208 ASP A N 1
ATOM 1566 C CA . ASP A 1 208 ? -9.887 -1.107 -25.987 1.00 74.94 208 ASP A CA 1
ATOM 1567 C C . ASP A 1 208 ? -11.409 -1.082 -26.201 1.00 74.94 208 ASP A C 1
ATOM 1569 O O . ASP A 1 208 ? -11.907 -0.358 -27.064 1.00 74.94 208 ASP A O 1
ATOM 1573 N N . LYS A 1 209 ? -12.175 -1.851 -25.414 1.00 80.06 209 LYS A N 1
ATOM 1574 C CA . LYS A 1 209 ? -13.647 -1.845 -25.481 1.00 80.06 209 LYS A CA 1
ATOM 1575 C C . LYS A 1 209 ? -14.256 -0.615 -24.818 1.00 80.06 209 LYS A C 1
ATOM 1577 O O . LYS A 1 209 ? -15.395 -0.291 -25.114 1.00 80.06 209 LYS A O 1
ATOM 1582 N N . ALA A 1 210 ? -13.536 0.030 -23.901 1.00 74.38 210 ALA A N 1
ATOM 1583 C CA . ALA A 1 210 ? -14.013 1.223 -23.208 1.00 74.38 210 ALA A CA 1
ATOM 1584 C C . ALA A 1 210 ? -13.819 2.513 -24.026 1.00 74.38 210 ALA A C 1
ATOM 1586 O O . ALA A 1 210 ? -14.427 3.532 -23.705 1.00 74.38 210 ALA A O 1
ATOM 1587 N N . ILE A 1 211 ? -12.952 2.478 -25.045 1.00 71.69 211 ILE A N 1
ATOM 1588 C CA . ILE A 1 211 ? -12.591 3.636 -25.881 1.00 71.69 211 ILE A CA 1
ATOM 1589 C C . ILE A 1 211 ? -13.351 3.641 -27.226 1.00 71.69 211 ILE A C 1
ATOM 1591 O O . ILE A 1 211 ? -13.415 4.682 -27.880 1.00 71.69 211 ILE A O 1
ATOM 1595 N N . ASN A 1 212 ? -13.950 2.512 -27.621 1.00 49.44 212 ASN A N 1
ATOM 1596 C CA . ASN A 1 212 ? -14.784 2.372 -28.825 1.00 49.44 212 ASN A CA 1
ATOM 1597 C C . ASN A 1 212 ? -16.279 2.405 -28.495 1.00 49.44 212 ASN A C 1
ATOM 1599 O O . ASN A 1 212 ? -17.048 2.882 -29.360 1.00 49.44 212 ASN A O 1
#

Radius of gyration: 19.26 Å; chains: 1; bounding box: 45×32×60 Å

Secondary structure (DSSP, 8-state):
---------EEEEPPSS--GGGGS-EE----SSSS--HHHHHHHTT--TTTSGGG-S-EEEE--TTSTT-SS---S-TT-HHHHHHHHHHHS----TT-TTHHHHHHHHHHHHHHHS-TTTTSTT-GGGG-SHHHHHHHHHHHHHHHHHHHS-TT--EEEEEETHHHHHHHHHHHH-GGGEEEEEEES---HHHHHTT---STTTTHHHHH-

Organism: Aspergillus calidoustus (NCBI:txid454130)

Foldseek 3Di:
DDDDDWDKDKDKDQFPDEDPQQLAAEADDWDADVAIWQVCCVVPVPDDCCVPVNSHYIYMTIAAECYDPIDDPFDQCPPCVVVVVVCVCLQDDPPDVPDPCSVVVSVVVVVVSVPSRDCQGSHDVSCVVLRDLLNSLVVVVVVQVVSCVVPVVVQHAYNYEYEHVSQLSVVSNCVVPVSRHDHYDYYLHDDNVCVVVVNPPPSCVCVVVVVD

pLDDT: mean 83.51, std 10.14, range [49.44, 98.06]

InterPro domains:
  IPR029058 Alpha/Beta hydrolase fold [G3DSA:3.40.50.1820] (12-210)
  IPR029058 Alpha/Beta hydrolase fold [SSF53474] (20-196)